Protein AF-A0A9D4EN26-F1 (afdb_monomer_lite)

Sequence (206 aa):
MKKVLDFTGWDVDSQCARECHEVHECFFHTLMEKAEKGSDRINLAKWFRMWDGLIPGCMSMRNFPVWLRLLPKSLFRIIDKKGDEKIDAKELADFYVKFVGIPEGNVTSLVNYAMEQMTDHGKYPLTLDSYNQMFANFLIGRTPYGPGRFIFGCFEHMVQRTEFQLIQGPSDILQDPLSEFKRLQIAQHSPQTPNSLVKVKFFRAA

pLDDT: mean 77.32, std 20.95, range [24.11, 97.31]

InterPro domains:
  IPR002048 EF-hand domain [PS50222] (73-102)
  IPR011992 EF-hand domain pair [SSF47473] (7-139)

Secondary structure (DSSP, 8-state):
-HHHHHHH---TTSHHHHHHHHHHHHHHHHHHHTSPTT-S---HHHHHHHHHHHSTT--SGGGS-HHHHHHHHHHHHHH-SS-SSB--HHHHHHIIIIII---GGGHHHHHHHHHHHHHTTTTS--BHHHHHHHHHHHH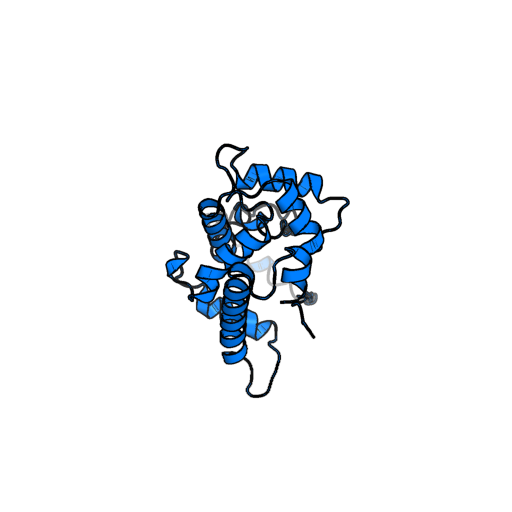H-SSTTSGGGGTTT-------S------PPP--S---TTSGGGTTTS---------PPP--------

Radius of gyration: 22.92 Å; chains: 1; bounding box: 72×50×42 Å

Organism: Dreissena polymorpha (NCBI:txid45954)

Foldseek 3Di:
DVLLCVQLVDDCPDPLNVLLVVLVVVVLVVLCVLPDVPDPDDDPVSVVVVLVVQQPPDPALVSHDPSSVCVLVSLQSSLPSVPPQFHDLVSLLSCQCRPLNDDNVCSNVLSVVLQCQLCVHVVRTRGSVSSRVLCRCLSHNPDLPHSVCPSNRHDPPPPPPPPPPDPDDPPPPDDDVPPPVVPVPPPPDDDDDDDDDDDDDDDDDD

Structure (mmCIF, N/CA/C/O backbone):
data_AF-A0A9D4EN26-F1
#
_entry.id   AF-A0A9D4EN26-F1
#
loop_
_atom_site.group_PDB
_atom_site.id
_atom_site.type_symbol
_atom_site.label_atom_id
_atom_site.label_alt_id
_atom_site.label_comp_id
_atom_site.label_asym_id
_atom_site.label_entity_id
_atom_site.label_seq_id
_atom_site.pdbx_PDB_ins_code
_atom_site.Cartn_x
_atom_site.Cartn_y
_atom_site.Cartn_z
_atom_site.occupancy
_atom_site.B_iso_or_equiv
_atom_site.auth_seq_id
_atom_site.auth_comp_id
_atom_site.auth_asym_id
_atom_site.auth_atom_id
_atom_site.pdbx_PDB_model_num
ATOM 1 N N . MET A 1 1 ? -2.290 -15.363 -5.341 1.00 81.38 1 MET A N 1
ATOM 2 C CA . MET A 1 1 ? -3.655 -14.914 -4.978 1.00 81.38 1 MET A CA 1
ATOM 3 C C . MET A 1 1 ? -4.220 -15.551 -3.713 1.00 81.38 1 MET A C 1
ATOM 5 O O . MET A 1 1 ? -4.776 -14.808 -2.919 1.00 81.38 1 MET A O 1
ATOM 9 N N . LYS A 1 2 ? -4.035 -16.857 -3.460 1.00 84.69 2 LYS A N 1
ATOM 10 C CA . LYS A 1 2 ? -4.596 -17.558 -2.284 1.00 84.69 2 LYS A CA 1
ATOM 11 C C . LYS A 1 2 ? -4.457 -16.809 -0.946 1.00 84.69 2 LYS A C 1
ATOM 13 O O . LYS A 1 2 ? -5.458 -16.521 -0.317 1.00 84.69 2 LYS A O 1
ATOM 18 N N . LYS A 1 3 ? -3.244 -16.372 -0.579 1.00 86.06 3 LYS A N 1
ATOM 19 C CA . LYS A 1 3 ? -3.001 -15.608 0.664 1.00 86.06 3 LYS A CA 1
ATOM 20 C C . LYS A 1 3 ? -3.840 -14.324 0.779 1.00 86.06 3 LYS A C 1
ATOM 22 O O . LYS A 1 3 ? -4.251 -13.972 1.876 1.00 86.06 3 LYS A O 1
ATOM 27 N N . VAL A 1 4 ? -4.051 -13.611 -0.332 1.00 87.25 4 VAL A N 1
ATOM 28 C CA . VAL A 1 4 ? -4.857 -12.379 -0.338 1.00 87.25 4 VAL A CA 1
ATOM 29 C C . VAL A 1 4 ? -6.315 -12.729 -0.076 1.00 87.25 4 VAL A C 1
ATOM 31 O O . VAL A 1 4 ? -6.906 -12.144 0.819 1.00 87.25 4 VAL A O 1
ATOM 34 N N . LEU A 1 5 ? -6.851 -13.724 -0.786 1.00 89.44 5 LEU A N 1
ATOM 35 C CA . LEU A 1 5 ? -8.232 -14.185 -0.620 1.00 89.44 5 LEU A CA 1
ATOM 36 C C . LEU A 1 5 ? -8.486 -14.733 0.790 1.00 89.44 5 LEU A C 1
ATOM 38 O O . LEU A 1 5 ? -9.471 -14.359 1.416 1.00 89.44 5 LEU A O 1
ATOM 42 N N . ASP A 1 6 ? -7.564 -15.539 1.323 1.00 89.88 6 ASP A N 1
ATOM 43 C CA . ASP A 1 6 ? -7.644 -16.079 2.686 1.00 89.88 6 ASP A CA 1
ATOM 44 C C . ASP A 1 6 ? -7.657 -14.953 3.739 1.00 89.88 6 ASP A C 1
ATOM 46 O O . ASP A 1 6 ? -8.332 -15.049 4.763 1.00 89.88 6 ASP A O 1
ATOM 50 N N . PHE A 1 7 ? -6.913 -13.867 3.500 1.00 90.06 7 PHE A N 1
ATOM 51 C CA . PHE A 1 7 ? -6.836 -12.733 4.420 1.00 90.06 7 PHE A CA 1
ATOM 52 C C . PHE A 1 7 ? -8.058 -11.805 4.332 1.00 90.06 7 PHE A C 1
ATOM 54 O O . PHE A 1 7 ? -8.586 -11.374 5.367 1.00 90.06 7 PHE A O 1
ATOM 61 N N . THR A 1 8 ? -8.498 -11.476 3.116 1.00 90.19 8 THR A N 1
ATOM 62 C CA . THR A 1 8 ? -9.594 -10.527 2.884 1.00 90.19 8 THR A CA 1
ATOM 63 C C . THR A 1 8 ? -10.970 -11.175 2.989 1.00 90.19 8 THR A C 1
ATOM 65 O O . THR A 1 8 ? -11.936 -10.483 3.296 1.00 90.19 8 THR A O 1
ATOM 68 N N . GLY A 1 9 ? -11.075 -12.487 2.761 1.00 89.75 9 GLY A N 1
ATOM 69 C CA . GLY A 1 9 ? -12.351 -13.189 2.623 1.00 89.75 9 GLY A CA 1
ATOM 70 C C . GLY A 1 9 ? -13.090 -12.841 1.328 1.00 89.75 9 GLY A C 1
ATOM 71 O O . GLY A 1 9 ? -14.298 -13.044 1.245 1.00 89.75 9 GLY A O 1
ATOM 72 N N . TRP A 1 10 ? -12.397 -12.266 0.340 1.00 91.31 10 TRP A N 1
ATOM 73 C CA . TRP A 1 10 ? -13.009 -11.922 -0.940 1.00 91.31 10 TRP A CA 1
ATOM 74 C C . TRP A 1 10 ? -13.394 -13.169 -1.725 1.00 91.31 10 TRP A C 1
ATOM 76 O O . TRP A 1 10 ? -12.638 -14.139 -1.788 1.00 91.31 10 TRP A O 1
ATOM 86 N N . ASP A 1 11 ? -14.539 -13.085 -2.395 1.00 90.88 11 ASP A N 1
ATOM 87 C CA . ASP A 1 11 ? -14.907 -14.051 -3.418 1.00 90.88 11 ASP A CA 1
ATOM 88 C C . ASP A 1 11 ? -13.953 -13.947 -4.620 1.00 90.88 11 ASP A C 1
ATOM 90 O O . ASP A 1 11 ? -13.510 -12.848 -4.981 1.00 90.88 11 ASP A O 1
ATOM 94 N N . VAL A 1 12 ? -13.627 -15.088 -5.231 1.00 89.69 12 VAL A N 1
ATOM 95 C CA . VAL A 1 12 ? -12.669 -15.180 -6.346 1.00 89.69 12 VAL A CA 1
ATOM 96 C C . VAL A 1 12 ? -13.133 -14.353 -7.547 1.00 89.69 12 VAL A C 1
ATOM 98 O O . VAL A 1 12 ? -12.305 -13.724 -8.208 1.00 89.69 12 VAL A O 1
ATOM 101 N N . ASP A 1 13 ? -14.444 -14.287 -7.779 1.00 90.69 13 ASP A N 1
ATOM 102 C CA . ASP A 1 13 ? -15.046 -13.578 -8.907 1.00 90.69 13 ASP A CA 1
ATOM 103 C C . ASP A 1 13 ? -15.384 -12.116 -8.573 1.00 90.69 13 ASP A C 1
ATOM 105 O O . ASP A 1 13 ? -15.777 -11.327 -9.447 1.00 90.69 13 ASP A O 1
ATOM 109 N N . SER A 1 14 ? -15.179 -11.704 -7.315 1.00 91.94 14 SER A N 1
ATOM 110 C CA . SER A 1 14 ? -15.392 -10.322 -6.895 1.00 91.94 14 SER A CA 1
ATOM 111 C C . SER A 1 14 ? -14.535 -9.348 -7.708 1.00 91.94 14 SER A C 1
ATOM 113 O O . SER A 1 14 ? -13.403 -9.630 -8.112 1.00 91.94 14 SER A O 1
ATOM 115 N N . GLN A 1 15 ? -15.066 -8.146 -7.936 1.00 89.94 15 GLN A N 1
ATOM 116 C CA . GLN A 1 15 ? -14.338 -7.100 -8.657 1.00 89.94 15 GLN A CA 1
ATOM 117 C C . GLN A 1 15 ? -13.004 -6.758 -7.973 1.00 89.94 15 GLN A C 1
ATOM 119 O O . GLN A 1 15 ? -11.991 -6.598 -8.649 1.00 89.94 15 GLN A O 1
ATOM 124 N N . CYS A 1 16 ? -12.975 -6.711 -6.638 1.00 87.94 16 CYS A N 1
ATOM 125 C CA . CYS A 1 16 ? -11.754 -6.451 -5.876 1.00 87.94 16 CYS A CA 1
ATOM 126 C C . CYS A 1 16 ? -10.692 -7.541 -6.078 1.00 87.94 16 CYS A C 1
ATOM 128 O O . CYS A 1 16 ? -9.520 -7.211 -6.265 1.00 87.94 16 CYS A O 1
ATOM 130 N N . ALA A 1 17 ? -11.087 -8.819 -6.084 1.00 91.00 17 ALA A N 1
ATOM 131 C CA . ALA A 1 17 ? -10.170 -9.928 -6.333 1.00 91.00 17 ALA A CA 1
ATOM 132 C C . ALA A 1 17 ? -9.608 -9.903 -7.760 1.00 91.00 17 ALA A C 1
ATOM 134 O O . ALA A 1 17 ? -8.398 -10.064 -7.928 1.00 91.00 17 ALA A O 1
ATOM 135 N N . ARG A 1 18 ? -10.454 -9.634 -8.764 1.00 91.69 18 ARG A N 1
ATOM 136 C CA . ARG A 1 18 ? -10.039 -9.536 -10.173 1.00 91.69 18 ARG A CA 1
ATOM 137 C C . ARG A 1 18 ? -9.092 -8.367 -10.423 1.00 91.69 18 ARG A C 1
ATOM 139 O O . ARG A 1 18 ? -8.000 -8.587 -10.933 1.00 91.69 18 ARG A O 1
ATOM 146 N N . GLU A 1 19 ? -9.443 -7.161 -9.973 1.00 90.69 19 GLU A N 1
ATOM 147 C CA . GLU A 1 19 ? -8.565 -5.986 -10.103 1.00 90.69 19 GLU A CA 1
ATOM 148 C C . GLU A 1 19 ? -7.216 -6.221 -9.402 1.00 90.69 19 GLU A C 1
ATOM 150 O O . GLU A 1 19 ? -6.158 -5.912 -9.946 1.00 90.69 19 GLU A O 1
ATOM 155 N N . CYS A 1 20 ? -7.234 -6.817 -8.205 1.00 91.62 20 CYS A N 1
ATOM 156 C CA . CYS A 1 20 ? -6.012 -7.164 -7.485 1.00 91.62 20 CYS A CA 1
ATOM 157 C C . CYS A 1 20 ? -5.169 -8.184 -8.264 1.00 91.62 20 CYS A C 1
ATOM 159 O O . CYS A 1 20 ? -3.952 -8.021 -8.367 1.00 91.62 20 CYS A O 1
ATOM 161 N N . HIS A 1 21 ? -5.799 -9.213 -8.836 1.00 91.62 21 HIS A N 1
ATOM 162 C CA . HIS A 1 21 ? -5.118 -10.214 -9.648 1.00 91.62 21 HIS A CA 1
ATOM 163 C C . HIS A 1 21 ? -4.472 -9.592 -10.887 1.00 91.62 21 HIS A C 1
ATOM 165 O O . HIS A 1 21 ? -3.284 -9.804 -11.100 1.00 91.62 21 HIS A O 1
ATOM 171 N N . GLU A 1 22 ? -5.195 -8.760 -11.636 1.00 91.50 22 GLU A N 1
ATOM 172 C CA . GLU A 1 22 ? -4.682 -8.078 -12.830 1.00 91.50 22 GLU A CA 1
ATOM 173 C C . GLU A 1 22 ? -3.469 -7.192 -12.519 1.00 91.50 22 GLU A C 1
ATOM 175 O O . GLU A 1 22 ? -2.480 -7.201 -13.257 1.00 91.50 22 GLU A O 1
ATOM 180 N N . VAL A 1 23 ? -3.499 -6.462 -11.397 1.00 91.75 23 VAL A N 1
ATOM 181 C CA . VAL A 1 23 ? -2.360 -5.644 -10.949 1.00 91.75 23 VAL A CA 1
ATOM 182 C C . VAL A 1 23 ? -1.150 -6.520 -10.625 1.00 91.75 23 VAL A C 1
ATOM 184 O O . VAL A 1 23 ? -0.030 -6.184 -11.021 1.00 91.75 23 VAL A O 1
ATOM 187 N N . HIS A 1 24 ? -1.359 -7.648 -9.940 1.00 88.69 24 HIS A N 1
ATOM 188 C CA . HIS A 1 24 ? -0.284 -8.591 -9.633 1.00 88.69 24 HIS A CA 1
ATOM 189 C C . HIS A 1 24 ? 0.270 -9.257 -10.898 1.00 88.69 24 HIS A C 1
ATOM 191 O O . HIS A 1 24 ? 1.487 -9.328 -11.037 1.00 88.69 24 HIS A O 1
ATOM 197 N N . GLU A 1 25 ? -0.576 -9.681 -11.837 1.00 89.88 25 GLU A N 1
ATOM 198 C CA . GLU A 1 25 ? -0.148 -10.253 -13.120 1.00 89.88 25 GLU A CA 1
ATOM 199 C C . GLU A 1 25 ? 0.670 -9.244 -13.931 1.00 89.88 25 GLU A C 1
ATOM 201 O O . GLU A 1 25 ? 1.762 -9.568 -14.387 1.00 89.88 25 GLU A O 1
ATOM 206 N N . CYS A 1 26 ? 0.229 -7.984 -14.029 1.00 88.56 26 CYS A N 1
ATOM 207 C CA . CYS A 1 26 ? 1.000 -6.929 -14.696 1.00 88.56 26 CYS A CA 1
ATOM 208 C C . CYS A 1 26 ? 2.377 -6.713 -14.050 1.00 88.56 26 CYS A C 1
ATOM 210 O O . CYS A 1 26 ? 3.380 -6.527 -14.750 1.00 88.56 26 CYS A O 1
ATOM 212 N N . PHE A 1 27 ? 2.435 -6.733 -12.714 1.00 87.88 27 PHE A N 1
ATOM 213 C CA . PHE A 1 27 ? 3.692 -6.662 -11.975 1.00 87.88 27 PHE A CA 1
ATOM 214 C C . PHE A 1 27 ? 4.595 -7.855 -12.301 1.00 87.88 27 PHE A C 1
ATOM 216 O O . PHE A 1 27 ? 5.751 -7.653 -12.671 1.00 87.88 27 PHE A O 1
ATOM 223 N N . PHE A 1 28 ? 4.071 -9.082 -12.219 1.00 85.75 28 PHE A N 1
ATOM 224 C CA . PHE A 1 28 ? 4.828 -10.293 -12.520 1.00 85.75 28 PHE A CA 1
ATOM 225 C C . PHE A 1 28 ? 5.288 -10.330 -13.973 1.00 85.75 28 PHE A C 1
ATOM 227 O O . PHE A 1 28 ? 6.447 -10.634 -14.214 1.00 85.75 28 PHE A O 1
ATOM 234 N N . HIS A 1 29 ? 4.456 -9.945 -14.934 1.00 86.50 29 HIS A N 1
ATOM 235 C CA . HIS A 1 29 ? 4.846 -9.844 -16.339 1.00 86.50 29 HIS A CA 1
ATOM 236 C C . HIS A 1 29 ? 6.010 -8.866 -16.532 1.00 86.50 29 HIS A C 1
ATOM 238 O O . HIS A 1 29 ? 7.016 -9.228 -17.137 1.00 86.50 29 HIS A O 1
ATOM 244 N N . THR A 1 30 ? 5.917 -7.661 -15.956 1.00 84.62 30 THR A N 1
ATOM 245 C CA . THR A 1 30 ? 6.993 -6.654 -16.024 1.00 84.62 30 THR A CA 1
ATOM 246 C C . THR A 1 30 ? 8.279 -7.169 -15.381 1.00 84.62 30 THR A C 1
ATOM 248 O O . THR A 1 30 ? 9.380 -6.959 -15.889 1.00 84.62 30 THR A O 1
ATOM 251 N N . LEU A 1 31 ? 8.140 -7.850 -14.243 1.00 82.50 31 LEU A N 1
ATOM 252 C CA . LEU A 1 31 ? 9.249 -8.447 -13.525 1.00 82.50 31 LEU A CA 1
ATOM 253 C C . LEU A 1 31 ? 9.906 -9.520 -14.407 1.00 82.50 31 LEU A C 1
ATOM 255 O O . LEU A 1 31 ? 11.093 -9.425 -14.706 1.00 82.50 31 LEU A O 1
ATOM 259 N N . MET A 1 32 ? 9.130 -10.484 -14.903 1.00 84.12 32 MET A N 1
ATOM 260 C CA . MET A 1 32 ? 9.600 -11.617 -15.704 1.00 84.12 32 MET A CA 1
ATOM 261 C C . MET A 1 32 ? 10.158 -11.217 -17.072 1.00 84.12 32 MET A C 1
ATOM 263 O O . MET A 1 32 ? 11.074 -11.874 -17.557 1.00 84.12 32 MET A O 1
ATOM 267 N N . GLU A 1 33 ? 9.714 -10.107 -17.663 1.00 83.44 33 GLU A N 1
ATOM 268 C CA . GLU A 1 33 ? 10.351 -9.525 -18.853 1.00 83.44 33 GLU A CA 1
ATOM 269 C C . GLU A 1 33 ? 11.823 -9.153 -18.589 1.00 83.44 33 GLU A C 1
ATOM 271 O O . GLU A 1 33 ? 12.677 -9.252 -19.471 1.00 83.44 33 GLU A O 1
ATOM 276 N N . LYS A 1 34 ? 12.152 -8.770 -17.348 1.00 75.56 34 LYS A N 1
ATOM 277 C CA . LYS A 1 34 ? 13.526 -8.502 -16.897 1.00 75.56 34 LYS A CA 1
ATOM 278 C C . LYS A 1 34 ? 14.260 -9.765 -16.421 1.00 75.56 34 LYS A C 1
ATOM 280 O O . LYS A 1 34 ? 15.447 -9.688 -16.079 1.00 75.56 34 LYS A O 1
ATOM 285 N N . ALA A 1 35 ? 13.593 -10.921 -16.372 1.00 76.81 35 ALA A N 1
ATOM 286 C CA . ALA A 1 35 ? 14.218 -12.196 -16.036 1.00 76.81 35 ALA A CA 1
ATOM 287 C C . ALA A 1 35 ? 15.043 -12.750 -17.213 1.00 76.81 35 ALA A C 1
ATOM 289 O O . ALA A 1 35 ? 14.969 -12.289 -18.348 1.00 76.81 35 ALA A O 1
ATOM 290 N N . GLU A 1 36 ? 15.891 -13.743 -16.936 1.00 71.38 36 GLU A N 1
ATOM 291 C CA . GLU A 1 36 ? 16.553 -14.496 -18.013 1.00 71.38 36 GLU A CA 1
ATOM 292 C C . GLU A 1 36 ? 15.527 -15.348 -18.767 1.00 71.38 36 GLU A C 1
ATOM 294 O O . GLU A 1 36 ? 14.627 -15.919 -18.149 1.00 71.38 36 GLU A O 1
ATOM 299 N N . LYS A 1 37 ? 15.683 -15.475 -20.092 1.00 70.69 37 LYS A N 1
ATOM 300 C CA . LYS A 1 37 ? 14.827 -16.346 -20.908 1.00 70.69 37 LYS A CA 1
ATOM 301 C C . LYS A 1 37 ? 14.853 -17.773 -20.349 1.00 70.69 37 LYS A C 1
ATOM 303 O O . LYS A 1 37 ? 15.915 -18.381 -20.272 1.00 70.69 37 LYS A O 1
ATOM 308 N N . GLY A 1 38 ? 13.682 -18.290 -19.980 1.00 68.12 38 GLY A N 1
ATOM 309 C CA . GLY A 1 38 ? 13.518 -19.638 -19.424 1.00 68.12 38 GLY A CA 1
ATOM 310 C C . GLY A 1 38 ? 13.695 -19.749 -17.905 1.00 68.12 38 GLY A C 1
ATOM 311 O O . GLY A 1 38 ? 13.538 -20.841 -17.370 1.00 68.12 38 GLY A O 1
ATOM 312 N N . SER A 1 39 ? 13.984 -18.650 -17.200 1.00 75.31 39 SER A N 1
ATOM 313 C CA . SER A 1 39 ? 13.985 -18.615 -15.734 1.00 75.31 39 SER A CA 1
ATOM 314 C C . SER A 1 39 ? 12.613 -18.194 -15.212 1.00 75.31 39 SER A C 1
ATOM 316 O O . SER A 1 39 ? 12.091 -17.170 -15.641 1.00 75.31 39 SER A O 1
ATOM 318 N N . ASP A 1 40 ? 12.075 -18.930 -14.236 1.00 77.81 40 ASP A N 1
ATOM 319 C CA . ASP A 1 40 ? 10.879 -18.579 -13.450 1.00 77.81 40 ASP A CA 1
ATOM 320 C C . ASP A 1 40 ? 11.205 -17.649 -12.260 1.00 77.81 40 ASP A C 1
ATOM 322 O O . ASP A 1 40 ? 10.361 -17.387 -11.402 1.00 77.81 40 ASP A O 1
ATOM 326 N N . ARG A 1 41 ? 12.459 -17.186 -12.158 1.00 80.12 41 ARG A N 1
ATOM 327 C CA . ARG A 1 41 ? 12.990 -16.481 -10.984 1.00 80.12 41 ARG A CA 1
ATOM 328 C C . ARG A 1 41 ? 13.825 -15.268 -11.341 1.00 80.12 41 ARG A C 1
ATOM 330 O O . ARG A 1 41 ? 14.550 -15.237 -12.341 1.00 80.12 41 ARG A O 1
ATOM 337 N N . ILE A 1 42 ? 13.806 -14.312 -10.416 1.00 82.69 42 ILE A N 1
ATOM 338 C CA . ILE A 1 42 ? 14.639 -13.115 -10.434 1.00 82.69 42 ILE A CA 1
ATOM 339 C C . ILE A 1 42 ? 15.497 -13.076 -9.182 1.00 82.69 42 ILE A C 1
ATOM 341 O O . ILE A 1 42 ? 15.025 -13.302 -8.070 1.00 82.69 42 ILE A O 1
ATOM 345 N N . ASN A 1 43 ? 16.785 -12.813 -9.381 1.00 85.62 43 ASN A N 1
ATOM 346 C CA . ASN A 1 43 ? 17.723 -12.620 -8.288 1.00 85.62 43 ASN A CA 1
ATOM 347 C C . ASN A 1 43 ? 17.689 -11.168 -7.787 1.00 85.62 43 ASN A C 1
ATOM 349 O O . ASN A 1 43 ? 17.226 -10.251 -8.469 1.00 85.62 43 ASN A O 1
ATOM 353 N N . LEU A 1 44 ? 18.224 -10.954 -6.588 1.00 86.50 44 LEU A N 1
ATOM 354 C CA . LEU A 1 44 ? 18.199 -9.648 -5.934 1.00 86.50 44 LEU A CA 1
ATOM 355 C C . LEU A 1 44 ? 18.913 -8.552 -6.751 1.00 86.50 44 LEU A C 1
ATOM 357 O O . LEU A 1 44 ? 18.457 -7.415 -6.785 1.00 86.50 44 LEU A O 1
ATOM 361 N N . ALA A 1 45 ? 19.991 -8.891 -7.462 1.00 86.94 45 ALA A N 1
ATOM 362 C CA . ALA A 1 45 ? 20.718 -7.931 -8.293 1.00 86.94 45 ALA A CA 1
ATOM 363 C C . ALA A 1 45 ? 19.856 -7.392 -9.448 1.00 86.94 45 ALA A C 1
ATOM 365 O O . ALA A 1 45 ? 19.860 -6.194 -9.721 1.00 86.94 45 ALA A O 1
ATOM 366 N N . LYS A 1 46 ? 19.084 -8.257 -10.113 1.00 85.12 46 LYS A N 1
ATOM 367 C CA . LYS A 1 46 ? 18.146 -7.856 -11.171 1.00 85.12 46 LYS A CA 1
ATOM 368 C C . LYS A 1 46 ? 16.978 -7.044 -10.628 1.00 85.12 46 LYS A C 1
ATOM 370 O O . LYS A 1 46 ? 16.588 -6.066 -11.258 1.00 85.12 46 LYS A O 1
ATOM 375 N N . TRP A 1 47 ? 16.466 -7.416 -9.456 1.00 86.56 47 TRP A N 1
ATOM 376 C CA . TRP A 1 47 ? 15.470 -6.618 -8.745 1.00 86.56 47 TRP A CA 1
ATOM 377 C C . TRP A 1 47 ? 15.981 -5.195 -8.501 1.00 86.56 47 TRP A C 1
ATOM 379 O O . TRP A 1 47 ? 15.319 -4.238 -8.890 1.00 86.56 47 TRP A O 1
ATOM 389 N N . PHE A 1 48 ? 17.192 -5.041 -7.956 1.00 87.56 48 PHE A N 1
ATOM 390 C CA . PHE A 1 48 ? 17.783 -3.718 -7.754 1.00 87.56 48 PHE A CA 1
ATOM 391 C C . PHE A 1 48 ? 17.994 -2.957 -9.062 1.00 87.56 48 PHE A C 1
ATOM 393 O O . PHE A 1 48 ? 17.627 -1.793 -9.124 1.00 87.56 48 PHE A O 1
ATOM 400 N N . ARG A 1 49 ? 18.486 -3.604 -10.127 1.00 87.12 49 ARG A N 1
ATOM 401 C CA . ARG A 1 49 ? 18.625 -2.959 -11.448 1.00 87.12 49 ARG A CA 1
ATOM 402 C C . ARG A 1 49 ? 17.294 -2.466 -12.018 1.00 87.12 49 ARG A C 1
ATOM 404 O O . ARG A 1 49 ? 17.261 -1.437 -12.681 1.00 87.12 49 ARG A O 1
ATOM 411 N N . MET A 1 50 ? 16.201 -3.193 -11.785 1.00 86.88 50 MET A N 1
ATOM 412 C CA . MET A 1 50 ? 14.870 -2.749 -12.197 1.00 86.88 50 MET A CA 1
ATOM 413 C C . MET A 1 50 ? 14.485 -1.451 -11.478 1.00 86.88 50 MET A C 1
ATOM 415 O O . MET A 1 50 ? 14.058 -0.501 -12.129 1.00 86.88 50 MET A O 1
ATOM 419 N N . TRP A 1 51 ? 14.671 -1.390 -10.157 1.00 87.44 51 TRP A N 1
ATOM 420 C CA . TRP A 1 51 ? 14.387 -0.183 -9.374 1.00 87.44 51 TRP A CA 1
ATOM 421 C C . TRP A 1 51 ? 15.333 0.975 -9.693 1.00 87.44 51 TRP A C 1
ATOM 423 O O . TRP A 1 51 ? 14.877 2.111 -9.775 1.00 87.44 51 TRP A O 1
ATOM 433 N N . ASP A 1 52 ? 16.604 0.690 -9.963 1.00 86.81 52 ASP A N 1
ATOM 434 C CA . ASP A 1 52 ? 17.600 1.673 -10.402 1.00 86.81 52 ASP A CA 1
ATOM 435 C C . ASP A 1 52 ? 17.224 2.319 -11.744 1.00 86.81 52 ASP A C 1
ATOM 437 O O . ASP A 1 52 ? 17.503 3.484 -11.972 1.00 86.81 52 ASP A O 1
ATOM 441 N N . GLY A 1 53 ? 16.508 1.607 -12.619 1.00 84.50 53 GLY A N 1
ATOM 442 C CA . GLY A 1 53 ? 15.944 2.197 -13.837 1.00 84.50 53 GLY A CA 1
ATOM 443 C C . GLY A 1 53 ? 14.621 2.946 -13.632 1.00 84.50 53 GLY A C 1
ATOM 444 O O . GLY A 1 53 ? 14.267 3.786 -14.454 1.00 84.50 53 GLY A O 1
ATOM 445 N N . LEU A 1 54 ? 13.867 2.630 -12.572 1.00 85.19 54 LEU A N 1
ATOM 446 C CA . LEU A 1 54 ? 12.520 3.166 -12.335 1.00 85.19 54 LEU A CA 1
ATOM 447 C C . LEU A 1 54 ? 12.504 4.405 -11.440 1.00 85.19 54 LEU A C 1
ATOM 449 O O . LEU A 1 54 ? 11.642 5.257 -11.610 1.00 85.19 54 LEU A O 1
ATOM 453 N N . ILE A 1 55 ? 13.392 4.489 -10.453 1.00 84.94 55 ILE A N 1
ATOM 454 C CA . ILE A 1 55 ? 13.372 5.543 -9.430 1.00 84.94 55 ILE A CA 1
ATOM 455 C C . ILE A 1 55 ? 13.982 6.869 -9.924 1.00 84.94 55 ILE A C 1
ATOM 457 O O . ILE A 1 55 ? 13.405 7.920 -9.621 1.00 84.94 55 ILE A O 1
ATOM 461 N N . PRO A 1 56 ? 15.110 6.895 -10.666 1.00 84.31 56 PRO A N 1
ATOM 462 C CA . PRO A 1 56 ? 15.730 8.154 -11.071 1.00 84.31 56 PRO A CA 1
ATOM 463 C C . PRO A 1 56 ? 14.793 9.032 -11.905 1.00 84.31 56 PRO A C 1
ATOM 465 O O . PRO A 1 56 ? 14.176 8.584 -12.865 1.00 84.31 56 PRO A O 1
ATOM 468 N N . GLY A 1 57 ? 14.686 10.309 -11.532 1.00 78.25 57 GLY A N 1
ATOM 469 C CA . GLY A 1 57 ? 13.829 11.281 -12.220 1.00 78.25 57 GLY A CA 1
ATOM 470 C C . GLY A 1 57 ? 12.333 11.176 -11.896 1.00 78.25 57 GLY A C 1
ATOM 471 O O . GLY A 1 57 ? 11.568 12.049 -12.311 1.00 78.25 57 GLY A O 1
ATOM 472 N N . CYS A 1 58 ? 11.896 10.178 -11.119 1.00 84.69 58 CYS A N 1
ATOM 473 C CA . CYS A 1 58 ? 10.519 10.111 -10.639 1.00 84.69 58 CYS A CA 1
ATOM 474 C C . CYS A 1 58 ? 10.285 11.136 -9.526 1.00 84.69 58 CYS A C 1
ATOM 476 O O . CYS A 1 58 ? 10.828 11.030 -8.428 1.00 84.69 58 CYS A O 1
ATOM 478 N N . MET A 1 59 ? 9.433 12.121 -9.810 1.00 82.12 59 MET A N 1
ATOM 479 C CA . MET A 1 59 ? 9.051 13.171 -8.856 1.00 82.12 59 MET A CA 1
ATOM 480 C C . MET A 1 59 ? 7.654 12.941 -8.270 1.00 82.12 59 MET A C 1
ATOM 482 O O . MET A 1 59 ? 7.267 13.595 -7.307 1.00 82.12 59 MET A O 1
ATOM 486 N N . SER A 1 60 ? 6.874 12.031 -8.860 1.00 86.06 60 SER A N 1
ATOM 487 C CA . SER A 1 60 ? 5.508 11.735 -8.438 1.00 86.06 60 SER A CA 1
ATOM 488 C C . SER A 1 60 ? 5.096 10.314 -8.816 1.00 86.06 60 SER A C 1
ATOM 490 O O . SER A 1 60 ? 5.664 9.710 -9.727 1.00 86.06 60 SER A O 1
ATOM 492 N N . MET A 1 61 ? 4.012 9.824 -8.205 1.00 87.88 61 MET A N 1
ATOM 493 C CA . MET A 1 61 ? 3.416 8.535 -8.575 1.00 87.88 61 MET A CA 1
ATOM 494 C C . MET A 1 61 ? 3.056 8.437 -10.063 1.00 87.88 61 MET A C 1
ATOM 496 O O . MET A 1 61 ? 3.059 7.348 -10.623 1.00 87.88 61 MET A O 1
ATOM 500 N N . ARG A 1 62 ? 2.783 9.564 -10.737 1.00 87.25 62 ARG A N 1
ATOM 501 C CA . ARG A 1 62 ? 2.391 9.595 -12.158 1.00 87.25 62 ARG A CA 1
ATOM 502 C C . ARG A 1 62 ? 3.510 9.141 -13.094 1.00 87.25 62 ARG A C 1
ATOM 504 O O . ARG A 1 62 ? 3.215 8.729 -14.209 1.00 87.25 62 ARG A O 1
ATOM 511 N N . ASN A 1 63 ? 4.762 9.215 -12.643 1.00 87.56 63 ASN A N 1
ATOM 512 C CA . ASN A 1 63 ? 5.930 8.811 -13.419 1.00 87.56 63 ASN A CA 1
ATOM 513 C C . ASN A 1 63 ? 6.128 7.286 -13.444 1.00 87.56 63 ASN A C 1
ATOM 515 O O . ASN A 1 63 ? 6.882 6.788 -14.274 1.00 87.56 63 ASN A O 1
ATOM 519 N N . PHE A 1 64 ? 5.440 6.541 -12.572 1.00 90.00 64 PHE A N 1
ATOM 520 C CA . PHE A 1 64 ? 5.598 5.095 -12.477 1.00 90.00 64 PHE A CA 1
ATOM 521 C C . PHE A 1 64 ? 4.717 4.306 -13.466 1.00 90.00 64 PHE A C 1
ATOM 523 O O . PHE A 1 64 ? 3.648 4.777 -13.889 1.00 90.00 64 PHE A O 1
ATOM 530 N N . PRO A 1 65 ? 5.122 3.060 -13.794 1.00 89.81 65 PRO A N 1
ATOM 531 C CA . PRO A 1 65 ? 4.303 2.120 -14.553 1.00 89.81 65 PRO A CA 1
ATOM 532 C C . PRO A 1 65 ? 2.893 1.962 -13.975 1.00 89.81 65 PRO A C 1
ATOM 534 O O . PRO A 1 65 ? 2.679 2.093 -12.770 1.00 89.81 65 PRO A O 1
ATOM 537 N N . VAL A 1 66 ? 1.926 1.637 -14.838 1.00 89.56 66 VAL A N 1
ATOM 538 C CA . VAL A 1 66 ? 0.500 1.517 -14.471 1.00 89.56 66 VAL A CA 1
ATOM 539 C C . VAL A 1 66 ? 0.297 0.597 -13.264 1.00 89.56 66 VAL A C 1
ATOM 541 O O . VAL A 1 66 ? -0.384 0.987 -12.321 1.00 89.56 66 VAL A O 1
ATOM 544 N N . TRP A 1 67 ? 0.928 -0.581 -13.252 1.00 90.12 67 TRP A N 1
ATOM 545 C CA . TRP A 1 67 ? 0.789 -1.539 -12.150 1.00 90.12 67 TRP A CA 1
ATOM 546 C C . TRP A 1 67 ? 1.217 -0.935 -10.806 1.00 90.12 67 TRP A C 1
ATOM 548 O O . TRP A 1 67 ? 0.527 -1.110 -9.807 1.00 90.12 67 TRP A O 1
ATOM 558 N N . LEU A 1 68 ? 2.296 -0.146 -10.783 1.00 90.81 68 LEU A N 1
ATOM 559 C CA . LEU A 1 68 ? 2.813 0.474 -9.563 1.00 90.81 68 LEU A CA 1
ATOM 560 C C . LEU A 1 68 ? 1.953 1.663 -9.117 1.00 90.81 68 LEU A C 1
ATOM 562 O O . LEU A 1 68 ? 1.891 1.967 -7.930 1.00 90.81 68 LEU A O 1
ATOM 566 N N . ARG A 1 69 ? 1.228 2.297 -10.046 1.00 92.12 69 ARG A N 1
ATOM 567 C CA . ARG A 1 69 ? 0.204 3.307 -9.733 1.00 92.12 69 ARG A CA 1
ATOM 568 C C . ARG A 1 69 ? -1.078 2.704 -9.161 1.00 92.12 69 ARG A C 1
ATOM 570 O O . ARG A 1 69 ? -1.770 3.376 -8.405 1.00 92.12 69 ARG A O 1
ATOM 577 N N . LEU A 1 70 ? -1.399 1.460 -9.514 1.00 92.38 70 LEU A N 1
ATOM 578 C CA . LEU A 1 70 ? -2.594 0.747 -9.045 1.00 92.38 70 LEU A CA 1
ATOM 579 C C . LEU A 1 70 ? -2.344 -0.097 -7.787 1.00 92.38 70 LEU A C 1
ATOM 581 O O . LEU A 1 70 ? -3.282 -0.426 -7.057 1.00 92.38 70 LEU A O 1
ATOM 585 N N . LEU A 1 71 ? -1.084 -0.425 -7.508 1.00 92.88 71 LEU A N 1
ATOM 586 C CA . LEU A 1 71 ? -0.692 -1.212 -6.345 1.00 92.88 71 LEU A CA 1
ATOM 587 C C . LEU A 1 71 ? -1.129 -0.601 -4.998 1.00 92.88 71 LEU A C 1
ATOM 589 O O . LEU A 1 71 ? -1.688 -1.349 -4.197 1.00 92.88 71 LEU A O 1
ATOM 593 N N . PRO A 1 72 ? -0.985 0.716 -4.733 1.00 94.06 72 PRO A N 1
ATOM 594 C CA . PRO A 1 72 ? -1.417 1.295 -3.462 1.00 94.06 72 PRO A CA 1
ATOM 595 C C . PRO A 1 72 ? -2.923 1.144 -3.247 1.00 94.06 72 PRO A C 1
ATOM 597 O O . PRO A 1 72 ? -3.352 0.824 -2.148 1.00 94.06 72 PRO A O 1
ATOM 600 N N . LYS A 1 73 ? -3.727 1.302 -4.308 1.00 94.56 73 LYS A N 1
ATOM 601 C CA . LYS A 1 73 ? -5.180 1.093 -4.260 1.00 94.56 73 LYS A CA 1
ATOM 602 C C . LYS A 1 73 ? -5.528 -0.357 -3.924 1.00 94.56 73 LYS A C 1
ATOM 604 O O . LYS A 1 73 ? -6.447 -0.605 -3.149 1.00 94.56 73 LYS A O 1
ATOM 609 N N . SER A 1 74 ? -4.790 -1.307 -4.495 1.00 93.75 74 SER A N 1
ATOM 610 C CA . SER A 1 74 ? -4.982 -2.733 -4.215 1.00 93.75 74 SER A CA 1
ATOM 611 C C . SER A 1 74 ? -4.637 -3.058 -2.761 1.00 93.75 74 SER A C 1
ATOM 613 O O . SER A 1 74 ? -5.426 -3.703 -2.081 1.00 93.75 74 SER A O 1
ATOM 615 N N . LEU A 1 75 ? -3.502 -2.558 -2.263 1.00 94.50 75 LEU A N 1
ATOM 616 C CA . LEU A 1 75 ? -3.086 -2.730 -0.868 1.00 94.50 75 LEU A CA 1
ATOM 617 C C . LEU A 1 75 ? -4.052 -2.062 0.108 1.00 94.50 75 LEU A C 1
ATOM 619 O O . LEU A 1 75 ? -4.440 -2.688 1.086 1.00 94.50 75 LEU A O 1
ATOM 623 N N . PHE A 1 76 ? -4.492 -0.838 -0.186 1.00 96.25 76 PHE A N 1
ATOM 624 C CA . PHE A 1 76 ? -5.467 -0.123 0.630 1.00 96.25 76 PHE A CA 1
ATOM 625 C C . PHE A 1 76 ? -6.733 -0.956 0.831 1.00 96.25 76 PHE A C 1
ATOM 627 O O . PHE A 1 76 ? -7.132 -1.187 1.962 1.00 96.25 76 PHE A O 1
ATOM 634 N N . ARG A 1 77 ? -7.304 -1.494 -0.253 1.00 94.75 77 ARG A N 1
ATOM 635 C CA . ARG A 1 77 ? -8.494 -2.357 -0.186 1.00 94.75 77 ARG A CA 1
ATOM 636 C C . ARG A 1 77 ? -8.250 -3.672 0.549 1.00 94.75 77 ARG A C 1
ATOM 638 O O . ARG A 1 77 ? -9.172 -4.212 1.139 1.00 94.75 77 ARG A O 1
ATOM 645 N N . ILE A 1 78 ? -7.037 -4.219 0.474 1.00 94.31 78 ILE A N 1
ATOM 646 C CA . ILE A 1 78 ? -6.681 -5.413 1.249 1.00 94.31 78 ILE A CA 1
ATOM 647 C C . ILE A 1 78 ? -6.729 -5.094 2.750 1.00 94.31 78 ILE A C 1
ATOM 649 O O . ILE A 1 78 ? -7.180 -5.936 3.520 1.00 94.31 78 ILE A O 1
ATOM 653 N N . ILE A 1 79 ? -6.270 -3.905 3.154 1.00 95.75 79 ILE A N 1
ATOM 654 C CA . ILE A 1 79 ? -6.222 -3.472 4.557 1.00 95.75 79 ILE A CA 1
ATOM 655 C C . ILE A 1 79 ? -7.611 -3.047 5.062 1.00 95.75 79 ILE A C 1
ATOM 657 O O . ILE A 1 79 ? -8.007 -3.497 6.132 1.00 95.75 79 ILE A O 1
ATOM 661 N N . ASP A 1 80 ? -8.338 -2.225 4.299 1.00 95.88 80 ASP A N 1
ATOM 662 C CA . ASP A 1 80 ? -9.705 -1.757 4.588 1.00 95.88 80 ASP A CA 1
ATOM 663 C C . ASP A 1 80 ? -10.708 -2.906 4.401 1.00 95.88 80 ASP A C 1
ATOM 665 O O . ASP A 1 80 ? -11.340 -3.082 3.355 1.00 95.88 80 ASP A O 1
ATOM 669 N N . LYS A 1 81 ? -10.806 -3.752 5.428 1.00 91.25 81 LYS A N 1
ATOM 670 C CA . LYS A 1 81 ? -11.679 -4.928 5.436 1.00 91.25 81 LYS A CA 1
ATOM 671 C C . LYS A 1 81 ? -13.134 -4.546 5.657 1.00 91.25 81 LYS A C 1
ATOM 673 O O . LYS A 1 81 ? -14.019 -5.308 5.266 1.00 91.25 81 LYS A O 1
ATOM 678 N N . LYS A 1 82 ? -13.385 -3.419 6.320 1.00 91.94 82 LYS A N 1
ATOM 679 C CA . LYS A 1 82 ? -14.732 -2.890 6.544 1.00 91.94 82 LYS A CA 1
ATOM 680 C C . LYS A 1 82 ? -15.328 -2.281 5.279 1.00 91.94 82 LYS A C 1
ATOM 682 O O . LYS A 1 82 ? -16.547 -2.320 5.128 1.00 91.94 82 LYS A O 1
ATOM 687 N N . GLY A 1 83 ? -14.491 -1.767 4.382 1.00 91.31 83 GLY A N 1
ATOM 688 C CA . GLY A 1 83 ? -14.914 -1.066 3.177 1.00 91.31 83 GLY A CA 1
ATOM 689 C C . GLY A 1 83 ? -15.511 0.308 3.480 1.00 91.31 83 GLY A C 1
ATOM 690 O O . GLY A 1 83 ? -16.416 0.735 2.765 1.00 91.31 83 GLY A O 1
ATOM 691 N N . ASP A 1 84 ? -15.059 0.971 4.550 1.00 94.56 84 ASP A N 1
ATOM 692 C CA . ASP A 1 84 ? -15.523 2.314 4.940 1.00 94.56 84 ASP A CA 1
ATOM 693 C C . ASP A 1 84 ? -14.625 3.444 4.392 1.00 94.56 84 ASP A C 1
ATOM 695 O O . ASP A 1 84 ? -14.776 4.615 4.758 1.00 94.56 84 ASP A O 1
ATOM 699 N N . GLU A 1 85 ? -13.719 3.085 3.475 1.00 95.31 85 GLU A N 1
ATOM 700 C CA . GLU A 1 85 ? -12.753 3.958 2.811 1.00 95.31 85 GLU A CA 1
ATOM 701 C C . GLU A 1 85 ? -11.725 4.582 3.768 1.00 95.31 85 GLU A C 1
ATOM 703 O O . GLU A 1 85 ? -11.065 5.577 3.423 1.00 95.31 85 GLU A O 1
ATOM 708 N N . LYS A 1 86 ? -11.546 4.000 4.963 1.00 96.31 86 LYS A N 1
ATOM 709 C CA . LYS A 1 86 ? -10.591 4.449 5.980 1.00 96.31 86 LYS A CA 1
ATOM 710 C C . LYS A 1 86 ? -9.941 3.262 6.679 1.00 96.31 86 LYS A C 1
ATOM 712 O O . LYS A 1 86 ? -10.604 2.388 7.200 1.00 96.31 86 LYS A O 1
ATOM 717 N N . ILE A 1 87 ? -8.619 3.290 6.792 1.00 97.00 87 ILE A N 1
ATOM 718 C CA . ILE A 1 87 ? -7.902 2.277 7.569 1.00 97.00 87 ILE A CA 1
ATOM 719 C C . ILE A 1 87 ? -7.900 2.680 9.042 1.00 97.00 87 ILE A C 1
ATOM 721 O O . ILE A 1 87 ? -7.406 3.756 9.399 1.00 97.00 87 ILE A O 1
ATOM 725 N N . ASP A 1 88 ? -8.395 1.795 9.903 1.00 95.88 88 ASP A N 1
ATOM 726 C CA . ASP A 1 88 ? -8.279 1.953 11.350 1.00 95.88 88 ASP A CA 1
ATOM 727 C C . ASP A 1 88 ? -7.093 1.180 11.961 1.00 95.88 88 ASP A C 1
ATOM 729 O O . ASP A 1 88 ? -6.402 0.388 11.314 1.00 95.88 88 ASP A O 1
ATOM 733 N N . ALA A 1 89 ? -6.840 1.416 13.252 1.00 95.06 89 ALA A N 1
ATOM 734 C CA . ALA A 1 89 ? -5.750 0.763 13.973 1.00 95.06 89 ALA A CA 1
ATOM 735 C C . ALA A 1 89 ? -5.904 -0.770 14.024 1.00 95.06 89 ALA A C 1
ATOM 737 O O . ALA A 1 89 ? -4.913 -1.495 13.989 1.00 95.06 89 ALA A O 1
ATOM 738 N N . LYS A 1 90 ? -7.133 -1.288 14.102 1.00 95.25 90 LYS A N 1
ATOM 739 C CA . LYS A 1 90 ? -7.389 -2.728 14.190 1.00 95.25 90 LYS A CA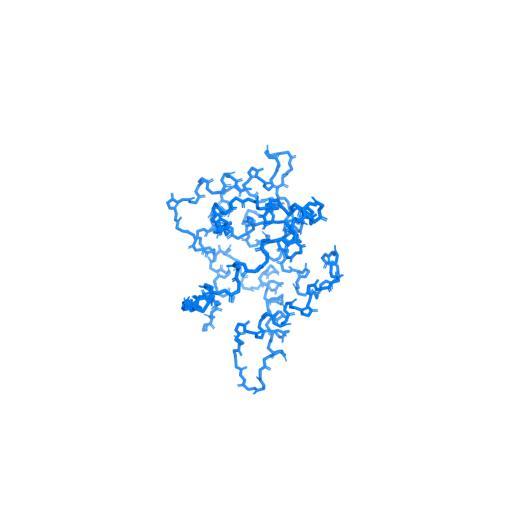 1
ATOM 740 C C . LYS A 1 90 ? -7.101 -3.413 12.855 1.00 95.25 90 LYS A C 1
ATOM 742 O O . LYS A 1 90 ? -6.448 -4.452 12.838 1.00 95.25 90 LYS A O 1
ATOM 747 N N . GLU A 1 91 ? -7.549 -2.822 11.756 1.00 96.19 91 GLU A N 1
ATOM 748 C CA . GLU A 1 91 ? -7.284 -3.287 10.395 1.00 96.19 91 GLU A CA 1
ATOM 749 C C . GLU A 1 91 ? -5.793 -3.257 10.073 1.00 96.19 91 GLU A C 1
ATOM 751 O O . GLU A 1 91 ? -5.243 -4.229 9.548 1.00 96.19 91 GLU A O 1
ATOM 756 N N . LEU A 1 92 ? -5.112 -2.182 10.473 1.00 95.06 92 LEU A N 1
ATOM 757 C CA . LEU A 1 92 ? -3.669 -2.066 10.316 1.00 95.06 92 LEU A CA 1
ATOM 758 C C . LEU A 1 92 ? -2.909 -3.112 11.149 1.00 95.06 92 LEU A C 1
ATOM 760 O O . LEU A 1 92 ? -1.964 -3.725 10.648 1.00 95.06 92 LEU A O 1
ATOM 764 N N . ALA A 1 93 ? -3.331 -3.365 12.393 1.00 94.38 93 ALA A N 1
ATOM 765 C CA . ALA A 1 93 ? -2.748 -4.409 13.237 1.00 94.38 93 ALA A CA 1
ATOM 766 C C . ALA A 1 93 ? -2.936 -5.804 12.631 1.00 94.38 93 ALA A C 1
ATOM 768 O O . ALA A 1 93 ? -1.981 -6.580 12.546 1.00 94.38 93 ALA A O 1
ATOM 769 N N . ASP A 1 94 ? -4.146 -6.104 12.155 1.00 94.12 94 ASP A N 1
ATOM 770 C CA . ASP A 1 94 ? -4.456 -7.360 11.475 1.00 94.12 94 ASP A CA 1
ATOM 771 C C . ASP A 1 94 ? -3.592 -7.541 10.221 1.00 94.12 94 ASP A C 1
ATOM 773 O O . ASP A 1 94 ? -3.071 -8.635 9.982 1.00 94.12 94 ASP A O 1
ATOM 777 N N . PHE A 1 95 ? -3.392 -6.475 9.444 1.00 94.62 95 PHE A N 1
ATOM 778 C CA . PHE A 1 95 ? -2.507 -6.486 8.285 1.00 94.62 95 PHE A CA 1
ATOM 779 C C . PHE A 1 95 ? -1.047 -6.758 8.675 1.00 94.62 95 PHE A C 1
ATOM 781 O O . PHE A 1 95 ? -0.401 -7.625 8.082 1.00 94.62 95 PHE A O 1
ATOM 788 N N . TYR A 1 96 ? -0.518 -6.096 9.705 1.00 93.38 96 TYR A N 1
ATOM 789 C CA . TYR A 1 96 ? 0.855 -6.329 10.165 1.00 93.38 96 TYR A CA 1
ATOM 790 C C . TYR A 1 96 ? 1.083 -7.764 10.647 1.00 93.38 96 TYR A C 1
ATOM 792 O O . TYR A 1 96 ? 2.075 -8.388 10.267 1.00 93.38 96 TYR A O 1
ATOM 800 N N . VAL A 1 97 ? 0.162 -8.328 11.426 1.00 91.75 97 VAL A N 1
ATOM 801 C CA . VAL A 1 97 ? 0.317 -9.692 11.951 1.00 91.75 97 VAL A CA 1
ATOM 802 C C . VAL A 1 97 ? 0.118 -10.730 10.854 1.00 91.75 97 VAL A C 1
ATOM 804 O O . VAL A 1 97 ? 0.987 -11.564 10.607 1.00 91.75 97 VAL A O 1
ATOM 807 N N . LYS A 1 98 ? -1.029 -10.691 10.173 1.00 90.56 98 LYS A N 1
ATOM 808 C CA . LYS A 1 98 ? -1.472 -11.796 9.309 1.00 90.56 98 LYS A CA 1
ATOM 809 C C . LYS A 1 98 ? -0.918 -11.679 7.893 1.00 90.56 98 LYS A C 1
ATOM 811 O O . LYS A 1 98 ? -0.677 -12.694 7.237 1.00 90.56 98 LYS A O 1
ATOM 816 N N . PHE A 1 99 ? -0.711 -10.456 7.406 1.00 88.50 99 PHE A N 1
ATOM 817 C CA . PHE A 1 99 ? -0.237 -10.225 6.046 1.00 88.50 99 PHE A CA 1
ATOM 818 C C . PHE A 1 99 ? 1.275 -9.995 5.986 1.00 88.50 99 PHE A C 1
ATOM 820 O O . PHE A 1 99 ? 1.953 -10.688 5.219 1.00 88.50 99 PHE A O 1
ATOM 827 N N . VAL A 1 100 ? 1.815 -9.084 6.802 1.00 88.94 100 VAL A N 1
ATOM 828 C CA . VAL A 1 100 ? 3.261 -8.789 6.840 1.00 88.94 100 VAL A CA 1
ATOM 829 C C . VAL A 1 100 ? 4.033 -9.869 7.606 1.00 88.94 100 VAL A C 1
ATOM 831 O O . VAL A 1 100 ? 5.105 -10.279 7.162 1.00 88.94 100 VAL A O 1
ATOM 834 N N . GLY A 1 101 ? 3.464 -10.398 8.693 1.00 87.25 101 GLY A N 1
ATOM 835 C CA . GLY A 1 101 ? 4.090 -11.434 9.522 1.00 87.25 101 GLY A CA 1
ATOM 836 C C . GLY A 1 101 ? 4.874 -10.882 10.714 1.00 87.25 101 GLY A C 1
ATOM 837 O O . GLY A 1 101 ? 5.860 -11.492 11.128 1.00 87.25 101 GLY A O 1
ATOM 838 N N . ILE A 1 102 ? 4.476 -9.723 11.242 1.00 86.25 102 ILE A N 1
ATOM 839 C CA . ILE A 1 102 ? 5.066 -9.131 12.448 1.00 86.25 102 ILE A CA 1
ATOM 840 C C . IL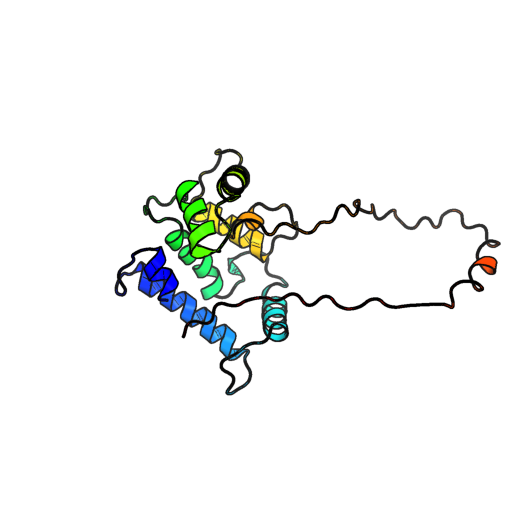E A 1 102 ? 4.545 -9.884 13.686 1.00 86.25 102 ILE A C 1
ATOM 842 O O . ILE A 1 102 ? 3.336 -10.096 13.790 1.00 86.25 102 ILE A O 1
ATOM 846 N N . PRO A 1 103 ? 5.414 -10.290 14.635 1.00 84.19 103 PRO A N 1
ATOM 847 C CA . PRO A 1 103 ? 4.984 -10.977 15.851 1.00 84.19 103 PRO A CA 1
ATOM 848 C C . PRO A 1 103 ? 3.985 -10.154 16.677 1.00 84.19 103 PRO A C 1
ATOM 850 O O . PRO A 1 103 ? 4.207 -8.970 16.931 1.00 84.19 103 PRO A O 1
ATOM 853 N N . GLU A 1 104 ? 2.924 -10.804 17.163 1.00 79.25 104 GLU A N 1
ATOM 854 C CA . GLU A 1 104 ? 1.818 -10.147 17.882 1.00 79.25 104 GLU A CA 1
ATOM 855 C C . GLU A 1 104 ? 2.263 -9.380 19.135 1.00 79.25 104 GLU A C 1
ATOM 857 O O . GLU A 1 104 ? 1.690 -8.341 19.451 1.00 79.25 104 GLU A O 1
ATOM 862 N N . GLY A 1 105 ? 3.320 -9.837 19.817 1.00 79.75 105 GLY A N 1
ATOM 863 C CA . GLY A 1 105 ? 3.764 -9.261 21.091 1.00 79.75 105 GLY A CA 1
ATOM 864 C C . GLY A 1 105 ? 4.081 -7.759 21.050 1.00 79.75 105 GLY A C 1
ATOM 865 O O . GLY A 1 105 ? 3.885 -7.081 22.053 1.00 79.75 105 GLY A O 1
ATOM 866 N N . ASN A 1 106 ? 4.505 -7.229 19.896 1.00 78.44 106 ASN A N 1
ATOM 867 C CA . ASN A 1 106 ? 4.874 -5.815 19.732 1.00 78.44 106 ASN A CA 1
ATOM 868 C C . ASN A 1 106 ? 3.960 -5.053 18.758 1.00 78.44 106 ASN A C 1
ATOM 870 O O . ASN A 1 106 ? 4.220 -3.886 18.461 1.00 78.44 106 ASN A O 1
ATOM 874 N N . VAL A 1 107 ? 2.903 -5.683 18.229 1.00 88.44 107 VAL A N 1
ATOM 875 C CA . VAL A 1 107 ? 2.118 -5.069 17.148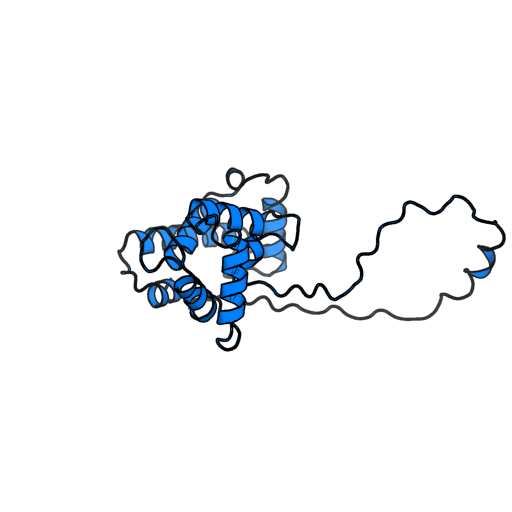 1.00 88.44 107 VAL A CA 1
ATOM 876 C C . VAL A 1 107 ? 1.303 -3.873 17.639 1.00 88.44 107 VAL A C 1
ATOM 878 O O . VAL A 1 107 ? 1.230 -2.862 16.950 1.00 88.44 107 VAL A O 1
ATOM 881 N N . THR A 1 108 ? 0.729 -3.942 18.841 1.00 89.50 108 THR A N 1
ATOM 882 C CA . THR A 1 108 ? -0.187 -2.907 19.340 1.00 89.50 108 THR A CA 1
ATOM 883 C C . THR A 1 108 ? 0.512 -1.562 19.523 1.00 89.50 108 THR A C 1
ATOM 885 O O . THR A 1 108 ? 0.013 -0.536 19.069 1.00 89.50 108 THR A O 1
ATOM 888 N N . SER A 1 109 ? 1.690 -1.553 20.151 1.00 89.31 109 SER A N 1
ATOM 889 C CA . SER A 1 109 ? 2.482 -0.333 20.342 1.00 89.31 109 SER A CA 1
ATOM 890 C C . SER A 1 109 ? 2.981 0.227 19.009 1.00 89.31 109 SER A C 1
ATOM 892 O O . SER A 1 109 ? 2.880 1.431 18.774 1.00 89.31 109 SER A O 1
ATOM 894 N N . LEU A 1 110 ? 3.450 -0.647 18.113 1.00 90.69 110 LEU A N 1
ATOM 895 C CA . LEU A 1 110 ? 3.874 -0.284 16.763 1.00 90.69 110 LEU A CA 1
ATOM 896 C C . LEU A 1 110 ? 2.739 0.354 15.956 1.00 90.69 110 LEU A C 1
ATOM 898 O O . LEU A 1 110 ? 2.956 1.361 15.291 1.00 90.69 110 LEU A O 1
ATOM 902 N N . VAL A 1 111 ? 1.542 -0.225 16.000 1.00 93.38 111 VAL A N 1
ATOM 903 C CA . VAL A 1 111 ? 0.365 0.265 15.276 1.00 93.38 111 VAL A CA 1
ATOM 904 C C . VAL A 1 111 ? -0.091 1.601 15.827 1.00 93.38 111 VAL A C 1
ATOM 906 O O . VAL A 1 111 ? -0.351 2.496 15.036 1.00 93.38 111 VAL A O 1
ATOM 909 N N . ASN A 1 112 ? -0.143 1.770 17.149 1.00 92.88 112 ASN A N 1
ATOM 910 C CA . ASN A 1 112 ? -0.506 3.056 17.747 1.00 92.88 112 ASN A CA 1
ATOM 911 C C . ASN A 1 112 ? 0.460 4.154 17.293 1.00 92.88 112 ASN A C 1
ATOM 913 O O . ASN A 1 112 ? 0.027 5.192 16.796 1.00 92.88 112 ASN A O 1
ATOM 917 N N . TYR A 1 113 ? 1.764 3.879 17.355 1.00 91.69 113 TYR A N 1
ATOM 918 C CA . TYR A 1 113 ? 2.778 4.807 16.869 1.00 91.69 113 TYR A CA 1
ATOM 919 C C . TYR A 1 113 ? 2.648 5.065 15.360 1.00 91.69 113 TYR A C 1
ATOM 921 O O . TYR A 1 113 ? 2.671 6.209 14.918 1.00 91.69 113 TYR A O 1
ATOM 929 N N . ALA A 1 114 ? 2.454 4.021 14.552 1.00 93.00 114 ALA A N 1
ATOM 930 C CA . ALA A 1 114 ? 2.254 4.152 13.114 1.00 93.00 114 ALA A CA 1
ATOM 931 C C . ALA A 1 114 ? 1.014 4.997 12.784 1.00 93.00 114 ALA A C 1
ATOM 933 O O . ALA A 1 114 ? 1.089 5.874 11.930 1.00 93.00 114 ALA A O 1
ATOM 934 N N . MET A 1 115 ? -0.105 4.773 13.475 1.00 94.25 115 MET A N 1
ATOM 935 C CA . MET A 1 115 ? -1.339 5.534 13.296 1.00 94.25 115 MET A CA 1
ATOM 936 C C . MET A 1 115 ? -1.1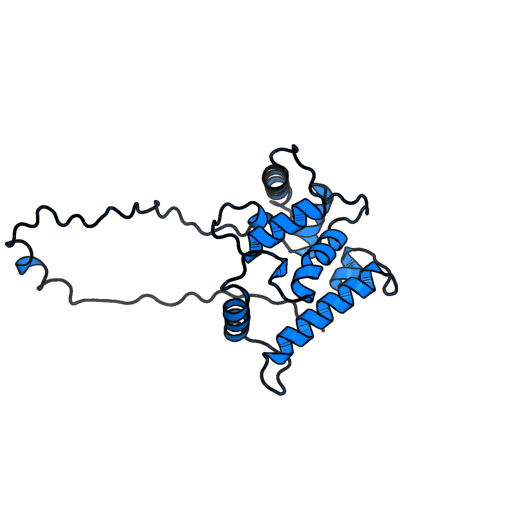32 7.001 13.649 1.00 94.25 115 MET A C 1
ATOM 938 O O . MET A 1 115 ? -1.491 7.854 12.845 1.00 94.25 115 MET A O 1
ATOM 942 N N . GLU A 1 116 ? -0.496 7.316 14.778 1.00 93.44 116 GLU A N 1
ATOM 943 C CA . GLU A 1 116 ? -0.164 8.699 15.139 1.00 93.44 116 GLU A CA 1
ATOM 944 C C . GLU A 1 116 ? 0.669 9.388 14.054 1.00 93.44 116 GLU A C 1
ATOM 946 O O . GLU A 1 116 ? 0.354 10.505 13.650 1.00 93.44 116 GLU A O 1
ATOM 951 N N . GLN A 1 117 ? 1.695 8.709 13.537 1.00 92.12 117 GLN A N 1
ATOM 952 C CA . GLN A 1 117 ? 2.587 9.278 12.526 1.00 92.12 117 GLN A CA 1
ATOM 953 C C . GLN A 1 117 ? 1.930 9.407 11.144 1.00 92.12 117 GLN A C 1
ATOM 955 O O . GLN A 1 117 ? 2.177 10.380 10.437 1.00 92.12 117 GLN A O 1
ATOM 960 N N . MET A 1 118 ? 1.102 8.443 10.738 1.00 92.75 118 MET A N 1
ATOM 961 C CA . MET A 1 118 ? 0.426 8.462 9.434 1.00 92.75 118 MET A CA 1
ATOM 962 C C . MET A 1 118 ? -0.781 9.405 9.399 1.00 92.75 118 MET A C 1
ATOM 964 O O . MET A 1 118 ? -1.153 9.862 8.321 1.00 92.75 118 MET A O 1
ATOM 968 N N . THR A 1 119 ? -1.391 9.692 10.553 1.00 94.44 119 THR A N 1
ATOM 969 C CA . THR A 1 119 ? -2.604 10.523 10.658 1.00 94.44 119 THR A CA 1
ATOM 970 C C . THR A 1 119 ? -2.355 11.921 11.224 1.00 94.44 119 THR A C 1
ATOM 972 O O . THR A 1 119 ? -3.314 12.668 11.410 1.00 94.44 119 THR A O 1
ATOM 975 N N . ASP A 1 120 ? -1.099 12.286 11.512 1.00 92.81 120 ASP A N 1
ATOM 976 C CA . ASP A 1 120 ? -0.743 13.524 12.226 1.00 92.81 120 ASP A CA 1
ATOM 977 C C . ASP A 1 120 ? -1.552 13.659 13.531 1.00 92.81 120 ASP A C 1
ATOM 979 O O . ASP A 1 120 ? -2.360 14.570 13.710 1.00 92.81 120 ASP A O 1
ATOM 983 N N . HIS A 1 121 ? -1.411 12.661 14.411 1.00 91.62 121 HIS A N 1
ATOM 984 C CA . HIS A 1 121 ? -2.147 12.546 15.677 1.00 91.62 121 HIS A CA 1
ATOM 985 C C . HIS A 1 121 ? -3.681 12.585 15.514 1.00 91.62 121 HIS A C 1
ATOM 987 O O . HIS A 1 121 ? -4.398 13.170 16.325 1.00 91.62 121 HIS A O 1
ATOM 993 N N . GLY A 1 122 ? -4.196 11.953 14.455 1.00 91.25 122 GLY A N 1
ATOM 994 C CA . GLY A 1 122 ? -5.628 11.863 14.159 1.00 91.25 122 GLY A CA 1
ATOM 995 C C . GLY A 1 122 ? -6.211 13.070 13.423 1.00 91.25 122 GLY A C 1
ATOM 996 O O . GLY A 1 122 ? -7.409 13.081 13.141 1.00 91.25 122 GLY A O 1
ATOM 997 N N . LYS A 1 123 ? -5.395 14.074 13.076 1.00 93.50 123 LYS A N 1
ATOM 998 C CA . LYS A 1 123 ? -5.840 15.251 12.318 1.00 93.50 123 LYS A CA 1
ATOM 999 C C . LYS A 1 123 ? -6.298 14.900 10.903 1.00 93.50 123 LYS A C 1
ATOM 1001 O O . LYS A 1 123 ? -7.237 15.515 10.397 1.00 93.50 123 LYS A O 1
ATOM 1006 N N . TYR A 1 124 ? -5.656 13.915 10.277 1.00 93.56 124 TYR A N 1
ATOM 1007 C CA . TYR A 1 124 ? -5.984 13.450 8.934 1.00 93.56 124 TYR A CA 1
ATOM 1008 C C . TYR A 1 124 ? -6.290 11.948 8.945 1.00 93.56 124 TYR A C 1
ATOM 1010 O O . TYR A 1 124 ? -5.420 11.153 9.296 1.00 93.56 124 TYR A O 1
ATOM 1018 N N . PRO A 1 125 ? -7.504 11.520 8.557 1.00 94.00 125 PRO A N 1
ATOM 1019 C CA . PRO A 1 125 ? -7.839 10.102 8.507 1.00 94.00 125 PRO A CA 1
ATOM 1020 C C . PRO A 1 125 ? -7.028 9.378 7.427 1.00 94.00 125 PRO A C 1
ATOM 1022 O O . PRO A 1 125 ? -6.756 9.944 6.366 1.00 94.00 125 PRO A O 1
ATOM 1025 N N . LEU A 1 126 ? -6.717 8.101 7.665 1.00 95.44 126 LEU A N 1
ATOM 1026 C CA . LEU A 1 126 ? -5.970 7.259 6.732 1.00 95.44 126 LEU A CA 1
ATOM 1027 C C . LEU A 1 126 ? -6.876 6.735 5.602 1.00 95.44 126 LEU A C 1
ATOM 1029 O O . LEU A 1 126 ? -7.249 5.568 5.551 1.00 95.44 126 LEU A O 1
ATOM 1033 N N . THR A 1 127 ? -7.252 7.642 4.706 1.00 97.31 127 THR A N 1
ATOM 1034 C CA . THR A 1 127 ? -8.005 7.388 3.466 1.00 97.31 127 THR A CA 1
ATOM 1035 C C . THR A 1 127 ? -7.093 6.916 2.332 1.00 97.31 127 THR A C 1
ATOM 1037 O O . THR A 1 127 ? -5.863 7.002 2.426 1.00 97.31 127 THR A O 1
ATOM 1040 N N . LEU A 1 128 ? -7.685 6.495 1.208 1.00 95.88 128 LEU A N 1
ATOM 1041 C CA . LEU A 1 128 ? -6.940 6.110 0.006 1.00 95.88 128 LEU A CA 1
ATOM 1042 C C . LEU A 1 128 ? -5.995 7.217 -0.497 1.00 95.88 128 LEU A C 1
ATOM 1044 O O . LEU A 1 128 ? -4.881 6.915 -0.923 1.00 95.88 128 LEU A O 1
ATOM 1048 N N . ASP A 1 129 ? -6.402 8.489 -0.443 1.00 95.19 129 ASP A N 1
ATOM 1049 C CA . ASP A 1 129 ? -5.549 9.596 -0.897 1.00 95.19 129 ASP A CA 1
ATOM 1050 C C . ASP A 1 129 ? -4.315 9.758 -0.002 1.00 95.19 129 ASP A C 1
ATOM 1052 O O . ASP A 1 129 ? -3.183 9.716 -0.488 1.00 95.19 129 ASP A O 1
ATOM 1056 N N . SER A 1 130 ? -4.510 9.816 1.318 1.00 94.56 130 SER A N 1
ATOM 1057 C CA . SER A 1 130 ? -3.392 9.848 2.266 1.00 94.56 130 SER A CA 1
ATOM 1058 C C . SER A 1 130 ? -2.503 8.609 2.138 1.00 94.56 130 SER A C 1
ATOM 1060 O O . SER A 1 130 ? -1.280 8.728 2.147 1.00 94.56 130 SER A O 1
ATOM 1062 N N . TYR A 1 131 ? -3.085 7.424 1.925 1.00 95.69 131 TYR A N 1
ATOM 1063 C CA . TYR A 1 131 ? -2.326 6.190 1.737 1.00 95.69 131 TYR A CA 1
ATOM 1064 C C . TYR A 1 131 ? -1.482 6.223 0.454 1.00 95.69 131 TYR A C 1
ATOM 1066 O O . TYR A 1 131 ? -0.324 5.810 0.472 1.00 95.69 131 TYR A O 1
ATOM 1074 N N . ASN A 1 132 ? -2.000 6.786 -0.645 1.00 94.31 132 ASN A N 1
ATOM 1075 C CA . ASN A 1 132 ? -1.220 7.023 -1.864 1.00 94.31 132 ASN A CA 1
ATOM 1076 C C . ASN A 1 132 ? -0.014 7.934 -1.602 1.00 94.31 132 ASN A C 1
ATOM 1078 O O . ASN A 1 132 ? 1.074 7.674 -2.117 1.00 94.31 132 ASN A O 1
ATOM 1082 N N . GLN A 1 133 ? -0.183 8.983 -0.793 1.00 92.94 133 GLN A N 1
ATOM 1083 C CA . GLN A 1 133 ? 0.917 9.871 -0.412 1.00 92.94 133 GLN A CA 1
ATOM 1084 C C . GLN A 1 133 ? 1.959 9.140 0.448 1.00 92.94 133 GLN A C 1
ATOM 1086 O O . GLN A 1 133 ? 3.160 9.293 0.215 1.00 92.94 133 GLN A O 1
ATOM 1091 N N . MET A 1 134 ? 1.524 8.292 1.388 1.00 93.62 134 MET A N 1
ATOM 1092 C CA . MET A 1 134 ? 2.423 7.447 2.184 1.00 93.62 134 MET A CA 1
ATOM 1093 C C . MET A 1 134 ? 3.196 6.467 1.302 1.00 93.62 134 MET A C 1
ATOM 1095 O O . MET A 1 134 ? 4.406 6.318 1.450 1.00 93.62 134 MET A O 1
ATOM 1099 N N . PHE A 1 135 ? 2.525 5.846 0.335 1.00 93.94 135 PHE A N 1
ATOM 1100 C CA . PHE A 1 135 ? 3.157 4.930 -0.607 1.00 93.94 135 PHE A CA 1
ATOM 1101 C C . PHE A 1 135 ? 4.169 5.640 -1.515 1.00 93.94 135 PHE A C 1
ATOM 1103 O O . PHE A 1 135 ? 5.262 5.130 -1.758 1.00 93.94 135 PHE A O 1
ATOM 1110 N N . ALA A 1 136 ? 3.854 6.855 -1.970 1.00 92.00 136 ALA A N 1
ATOM 1111 C CA . ALA A 1 136 ? 4.803 7.691 -2.696 1.00 92.00 136 ALA A CA 1
ATOM 1112 C C . ALA A 1 136 ? 6.025 8.020 -1.825 1.00 92.00 136 ALA A C 1
ATOM 1114 O O . ALA A 1 136 ? 7.162 7.877 -2.272 1.00 92.00 136 ALA A O 1
ATOM 1115 N N . ASN A 1 137 ? 5.807 8.401 -0.563 1.00 91.12 137 ASN A N 1
ATOM 1116 C CA . ASN A 1 137 ? 6.887 8.644 0.387 1.00 91.12 137 ASN A CA 1
ATOM 1117 C C . ASN A 1 137 ? 7.735 7.387 0.637 1.00 91.12 137 ASN A C 1
ATOM 1119 O O . ASN A 1 137 ? 8.947 7.501 0.755 1.00 91.12 137 ASN A O 1
ATOM 1123 N N . PHE A 1 138 ? 7.139 6.197 0.650 1.00 90.69 138 PHE A N 1
ATOM 1124 C CA . PHE A 1 138 ? 7.881 4.942 0.753 1.00 90.69 138 PHE A CA 1
ATOM 1125 C C . PHE A 1 138 ? 8.790 4.686 -0.461 1.00 90.69 138 PHE A C 1
ATOM 1127 O O . PHE A 1 138 ? 9.930 4.265 -0.290 1.00 90.69 138 PHE A O 1
ATOM 1134 N N . LEU A 1 139 ? 8.309 4.946 -1.681 1.00 89.00 139 LEU A N 1
ATOM 1135 C CA . LEU A 1 139 ? 9.073 4.667 -2.901 1.00 89.00 139 LEU A CA 1
ATOM 1136 C C . LEU A 1 139 ? 10.172 5.692 -3.194 1.00 89.00 139 LEU A C 1
ATOM 1138 O O . LEU A 1 139 ? 11.264 5.319 -3.615 1.00 89.00 139 LEU A O 1
ATOM 1142 N N . ILE A 1 140 ? 9.855 6.981 -3.055 1.00 88.50 140 ILE A N 1
ATOM 1143 C CA . ILE A 1 140 ? 10.717 8.090 -3.506 1.00 88.50 140 ILE A CA 1
ATOM 1144 C C . ILE A 1 140 ? 11.065 9.077 -2.389 1.00 88.50 140 ILE A C 1
ATOM 1146 O O . ILE A 1 140 ? 11.695 10.109 -2.640 1.00 88.50 140 ILE A O 1
ATOM 1150 N N . GLY A 1 141 ? 10.661 8.793 -1.149 1.00 85.50 141 GLY A N 1
ATOM 1151 C CA . GLY A 1 141 ? 11.056 9.584 0.007 1.00 85.50 141 GLY A CA 1
ATOM 1152 C C . GLY A 1 141 ? 12.567 9.549 0.186 1.00 85.50 141 GLY A C 1
ATOM 1153 O O . GLY A 1 141 ? 13.185 8.492 0.256 1.00 85.50 141 GLY A O 1
ATOM 1154 N N . ARG A 1 142 ? 13.175 10.733 0.268 1.00 80.88 142 ARG A N 1
ATOM 1155 C CA . ARG A 1 142 ? 14.624 10.876 0.474 1.00 80.88 142 ARG A CA 1
ATOM 1156 C C . ARG A 1 142 ? 15.023 10.822 1.947 1.00 80.88 142 ARG A C 1
ATOM 1158 O O . ARG A 1 142 ? 16.208 10.760 2.253 1.00 80.88 142 ARG A O 1
ATOM 1165 N N . THR A 1 143 ? 14.049 10.891 2.854 1.00 79.50 143 THR A N 1
ATOM 1166 C CA . THR A 1 143 ? 14.273 10.908 4.299 1.00 79.50 143 THR A CA 1
ATOM 1167 C C . THR A 1 143 ? 13.801 9.596 4.930 1.00 79.50 143 THR A C 1
ATOM 1169 O O . THR A 1 143 ? 12.705 9.129 4.621 1.00 79.50 143 THR A O 1
ATOM 1172 N N . PRO A 1 144 ? 14.576 9.012 5.861 1.00 74.94 144 PRO A N 1
ATOM 1173 C CA . PRO A 1 144 ? 14.194 7.764 6.533 1.00 74.94 144 PRO A CA 1
ATOM 1174 C C . PRO A 1 144 ? 13.078 7.962 7.578 1.00 74.94 144 PRO A C 1
ATOM 1176 O O . PRO A 1 144 ? 12.535 7.006 8.124 1.00 74.94 144 PRO A O 1
ATOM 1179 N N . TYR A 1 145 ? 12.731 9.214 7.884 1.00 79.94 145 TYR A N 1
ATOM 1180 C CA . TYR A 1 145 ? 11.748 9.567 8.911 1.00 79.94 145 TYR A CA 1
ATOM 1181 C C . TYR A 1 145 ? 10.358 9.872 8.353 1.00 79.94 145 TYR A C 1
ATOM 1183 O O . TYR A 1 145 ? 9.470 10.250 9.111 1.00 79.94 145 TYR A O 1
ATOM 1191 N N . GLY A 1 146 ? 10.161 9.721 7.042 1.00 85.81 146 GLY A N 1
ATOM 1192 C CA . GLY A 1 146 ? 8.858 9.929 6.430 1.00 85.81 146 GLY A CA 1
ATOM 1193 C C . GLY A 1 146 ? 7.815 8.905 6.909 1.00 85.81 146 GLY A C 1
ATOM 1194 O O . GLY A 1 146 ? 8.160 7.755 7.200 1.00 85.81 146 GLY A O 1
ATOM 1195 N N . PRO A 1 147 ? 6.530 9.290 6.973 1.00 90.12 147 PRO A N 1
ATOM 1196 C CA . PRO A 1 147 ? 5.459 8.414 7.452 1.00 90.12 147 PRO A CA 1
ATOM 1197 C C . PRO A 1 147 ? 5.191 7.212 6.523 1.00 90.12 147 PRO A C 1
ATOM 1199 O O . PRO A 1 147 ? 4.635 6.205 6.955 1.00 90.12 147 PRO A O 1
ATOM 1202 N N . GLY A 1 148 ? 5.688 7.237 5.281 1.00 90.56 148 GLY A N 1
ATOM 1203 C CA . GLY A 1 148 ? 5.651 6.103 4.357 1.00 90.56 148 GLY A CA 1
ATOM 1204 C C . GLY A 1 148 ? 6.391 4.861 4.859 1.00 90.56 148 GLY A C 1
ATOM 1205 O O . GLY A 1 148 ? 6.062 3.752 4.454 1.00 90.56 148 GLY A O 1
ATOM 1206 N N . ARG A 1 149 ? 7.330 4.992 5.806 1.00 89.88 149 ARG A N 1
ATOM 1207 C CA . ARG A 1 149 ? 8.019 3.834 6.411 1.00 89.88 149 ARG A CA 1
ATOM 1208 C C . ARG A 1 149 ? 7.073 2.864 7.126 1.00 89.88 149 ARG A C 1
ATOM 1210 O O . ARG A 1 149 ? 7.425 1.707 7.348 1.00 89.88 149 ARG A O 1
ATOM 1217 N N . PHE A 1 150 ? 5.887 3.334 7.510 1.00 92.19 150 PHE A N 1
ATOM 1218 C CA . PHE A 1 150 ? 4.927 2.544 8.265 1.00 92.19 150 PHE A CA 1
ATOM 1219 C C . PHE A 1 150 ? 4.033 1.670 7.391 1.00 92.19 150 PHE A C 1
ATOM 1221 O O . PHE A 1 150 ? 3.464 0.736 7.925 1.00 92.19 150 PHE A O 1
ATOM 1228 N N . ILE A 1 151 ? 3.957 1.855 6.067 1.00 93.00 151 ILE A N 1
ATOM 1229 C CA . ILE A 1 151 ? 2.979 1.121 5.235 1.00 93.00 151 ILE A CA 1
ATOM 1230 C C . ILE A 1 151 ? 3.102 -0.418 5.311 1.00 93.00 151 ILE A C 1
ATOM 1232 O O . ILE A 1 151 ? 2.138 -1.121 5.020 1.00 93.00 151 ILE A O 1
ATOM 1236 N N . PHE A 1 152 ? 4.267 -0.938 5.721 1.00 90.38 152 PHE A N 1
ATOM 1237 C CA . PHE A 1 152 ? 4.529 -2.364 5.960 1.00 90.38 152 PHE A CA 1
ATOM 1238 C C . PHE A 1 152 ? 5.023 -2.662 7.388 1.00 90.38 152 PHE A C 1
ATOM 1240 O O . PHE A 1 152 ? 5.718 -3.649 7.603 1.00 90.38 152 PHE A O 1
ATOM 1247 N N . GLY A 1 153 ? 4.685 -1.821 8.370 1.00 84.12 153 GLY A N 1
ATOM 1248 C CA . GLY A 1 153 ? 4.946 -2.101 9.786 1.00 84.12 153 GLY A CA 1
ATOM 1249 C C . GLY A 1 153 ? 6.308 -1.671 10.319 1.00 84.12 153 GLY A C 1
ATOM 1250 O O . GLY A 1 153 ? 6.773 -2.241 11.296 1.00 84.12 153 GLY A O 1
ATOM 1251 N N . CYS A 1 154 ? 6.892 -0.619 9.737 1.00 73.88 154 CYS A N 1
ATOM 1252 C CA . CYS A 1 154 ? 8.166 -0.023 10.141 1.00 73.88 154 CYS A CA 1
ATOM 1253 C C . CYS A 1 154 ? 9.347 -0.997 10.030 1.00 73.88 154 CYS A C 1
ATOM 1255 O O . CYS A 1 154 ? 9.532 -1.909 10.832 1.00 73.88 154 CYS A O 1
ATOM 1257 N N . PHE A 1 155 ? 10.223 -0.747 9.062 1.00 60.91 155 PHE A N 1
ATOM 1258 C CA . PHE A 1 155 ? 11.560 -1.313 9.126 1.00 60.91 155 PHE A CA 1
ATOM 1259 C C . PHE A 1 155 ? 12.272 -0.587 10.256 1.00 60.91 155 PHE A C 1
ATOM 1261 O O . PHE A 1 155 ? 12.535 0.611 10.146 1.00 60.91 155 PHE A O 1
ATOM 1268 N N . GLU A 1 156 ? 12.532 -1.286 11.358 1.00 56.12 156 GLU A N 1
ATOM 1269 C CA . GLU A 1 156 ? 13.424 -0.784 12.387 1.00 56.12 156 GLU A CA 1
ATOM 1270 C C . GLU A 1 156 ? 14.743 -0.488 11.684 1.00 56.12 156 GLU A C 1
ATOM 1272 O O . GLU A 1 156 ? 15.491 -1.382 11.275 1.00 56.12 156 GLU A O 1
ATOM 1277 N N . HIS A 1 157 ? 14.974 0.792 11.408 1.00 49.22 157 HIS A N 1
ATOM 1278 C CA . HIS A 1 157 ? 16.240 1.180 10.861 1.00 49.22 157 HIS A CA 1
ATOM 1279 C C . HIS A 1 157 ? 17.231 0.835 11.960 1.00 49.22 157 HIS A C 1
ATOM 1281 O O . HIS A 1 157 ? 17.243 1.464 13.018 1.00 49.22 157 HIS A O 1
ATOM 1287 N N . MET A 1 158 ? 18.140 -0.084 11.659 1.00 43.00 158 MET A N 1
ATOM 1288 C CA . MET A 1 158 ? 19.489 -0.003 12.190 1.00 43.00 158 MET A CA 1
ATOM 1289 C C . MET A 1 158 ? 20.147 1.299 11.688 1.00 43.00 158 MET A C 1
ATOM 1291 O O . MET A 1 158 ? 21.263 1.278 11.181 1.00 43.00 158 MET A O 1
ATOM 1295 N N . VAL A 1 159 ? 19.502 2.461 11.872 1.00 46.59 159 VAL A N 1
ATOM 1296 C CA . VAL A 1 159 ? 20.223 3.646 12.309 1.00 46.59 159 VAL A CA 1
ATOM 1297 C C . VAL A 1 159 ? 20.706 3.256 13.698 1.00 46.59 159 VAL A C 1
ATOM 1299 O O . VAL A 1 159 ? 20.136 3.603 14.731 1.00 46.59 159 VAL A O 1
ATOM 1302 N N . GLN A 1 160 ? 21.769 2.449 13.706 1.00 44.94 160 GLN A N 1
ATOM 1303 C CA . GLN A 1 160 ? 22.715 2.472 14.790 1.00 44.94 160 GLN A CA 1
ATOM 1304 C C . GLN A 1 160 ? 22.917 3.942 15.128 1.00 44.94 160 GLN A C 1
ATOM 1306 O O . GLN A 1 160 ? 22.901 4.807 14.251 1.00 44.94 160 GLN A O 1
ATOM 1311 N N . ARG A 1 161 ? 23.066 4.212 16.414 1.00 45.56 161 ARG A N 1
ATOM 1312 C CA . ARG A 1 161 ? 23.459 5.495 16.981 1.00 45.56 161 ARG A CA 1
ATOM 1313 C C . ARG A 1 161 ? 24.843 5.945 16.469 1.00 45.56 161 ARG A C 1
ATOM 1315 O O . ARG A 1 161 ? 25.703 6.292 17.262 1.00 45.56 161 ARG A O 1
ATOM 1322 N N . THR A 1 162 ? 25.118 5.885 15.172 1.00 46.12 162 THR A N 1
ATOM 1323 C CA . THR A 1 162 ? 26.120 6.716 14.534 1.00 46.12 162 THR A CA 1
ATOM 1324 C C . THR A 1 162 ? 25.572 8.121 14.633 1.00 46.12 162 THR A C 1
ATOM 1326 O O . THR A 1 162 ? 24.646 8.491 13.911 1.00 46.12 162 THR A O 1
ATOM 1329 N N . GLU A 1 163 ? 26.087 8.849 15.620 1.00 46.19 163 GLU A N 1
ATOM 1330 C CA . GLU A 1 163 ? 26.005 10.299 15.700 1.00 46.19 163 GLU A CA 1
ATOM 1331 C C . GLU A 1 163 ? 26.076 10.870 14.287 1.00 46.19 163 GLU A C 1
ATOM 1333 O O . GLU A 1 163 ? 26.950 10.498 13.498 1.00 46.19 163 GLU A O 1
ATOM 1338 N N . PHE A 1 164 ? 25.115 11.724 13.943 1.00 50.41 164 PHE A N 1
ATOM 1339 C CA . PHE A 1 164 ? 25.158 12.441 12.683 1.00 50.41 164 PHE A CA 1
ATOM 1340 C C . PHE A 1 164 ? 26.504 13.161 12.612 1.00 50.41 164 PHE A C 1
ATOM 1342 O O . PHE A 1 164 ? 26.748 14.101 13.367 1.00 50.41 164 PHE A O 1
ATOM 1349 N N . GLN A 1 165 ? 27.392 12.710 11.727 1.00 50.84 165 GLN A N 1
ATOM 1350 C CA . GLN A 1 165 ? 28.599 13.461 11.438 1.00 50.84 165 GLN A CA 1
ATOM 1351 C C . GLN A 1 165 ? 28.153 14.693 10.663 1.00 50.84 165 GLN A C 1
ATOM 1353 O O . GLN A 1 165 ? 27.775 14.611 9.493 1.00 50.84 165 GLN A O 1
ATOM 1358 N N . LEU A 1 166 ? 28.145 15.839 11.341 1.00 52.53 166 LEU A N 1
ATOM 1359 C CA . LEU A 1 166 ? 28.115 17.121 10.661 1.00 52.53 166 LEU A CA 1
ATOM 1360 C C . LEU A 1 166 ? 29.313 17.128 9.713 1.00 52.53 166 LEU A C 1
ATOM 1362 O O . LEU A 1 166 ? 30.457 17.062 10.161 1.00 52.53 166 LEU A O 1
ATOM 1366 N N . ILE A 1 167 ? 29.051 17.179 8.409 1.00 55.66 167 ILE A N 1
ATOM 1367 C CA . ILE A 1 167 ? 30.093 17.442 7.422 1.00 55.66 167 ILE A CA 1
ATOM 1368 C C . ILE A 1 167 ? 30.523 18.888 7.671 1.00 55.66 167 ILE A C 1
ATOM 1370 O O . ILE A 1 167 ? 29.881 19.829 7.204 1.00 55.66 167 ILE A O 1
ATOM 1374 N N . GLN A 1 168 ? 31.556 19.075 8.492 1.00 50.97 168 GLN A N 1
ATOM 1375 C CA . GLN A 1 168 ? 32.218 20.364 8.593 1.00 50.97 168 GLN A CA 1
ATOM 1376 C C . GLN A 1 168 ? 32.865 20.643 7.235 1.00 50.97 168 GLN A C 1
ATOM 1378 O O . GLN A 1 168 ? 33.464 19.750 6.631 1.00 50.97 168 GLN A O 1
ATOM 1383 N N . GLY A 1 169 ? 32.698 21.868 6.729 1.00 51.31 169 GLY A N 1
ATOM 1384 C CA . GLY A 1 169 ? 33.428 22.321 5.546 1.00 51.31 169 GLY A CA 1
ATOM 1385 C C . GLY A 1 169 ? 34.936 22.100 5.729 1.00 51.31 169 GLY A C 1
ATOM 1386 O O . GLY A 1 169 ? 35.392 21.998 6.873 1.00 51.31 169 GLY A O 1
ATOM 1387 N N . PRO A 1 170 ? 35.704 21.993 4.630 1.00 48.19 170 PRO A N 1
ATOM 1388 C CA . PRO A 1 170 ? 37.127 21.678 4.690 1.00 48.19 170 PRO A CA 1
ATOM 1389 C C . PRO A 1 170 ? 37.816 22.590 5.704 1.00 48.19 170 PRO A C 1
ATOM 1391 O O . PRO A 1 170 ? 37.775 23.813 5.585 1.00 48.19 170 PRO A O 1
ATOM 1394 N N . SER A 1 171 ? 38.420 21.986 6.726 1.00 52.78 171 SER A N 1
ATOM 1395 C CA . SER A 1 171 ? 39.118 22.689 7.807 1.00 52.78 171 SER A CA 1
ATOM 1396 C C . SER A 1 171 ? 40.474 23.254 7.359 1.00 52.78 171 SER A C 1
ATOM 1398 O O . SER A 1 171 ? 41.328 23.549 8.190 1.00 52.78 171 SER A O 1
ATOM 1400 N N . ASP A 1 172 ? 40.681 23.422 6.053 1.00 50.22 172 ASP A N 1
ATOM 1401 C CA . ASP A 1 172 ? 41.940 23.845 5.443 1.00 50.22 172 ASP A CA 1
ATOM 1402 C C . ASP A 1 172 ? 42.103 25.369 5.463 1.00 50.22 172 ASP A C 1
ATOM 1404 O O . ASP A 1 172 ? 42.453 26.008 4.472 1.00 50.22 172 ASP A O 1
ATOM 1408 N N . ILE A 1 173 ? 41.887 25.967 6.630 1.00 51.72 173 ILE A N 1
ATOM 1409 C CA . ILE A 1 173 ? 42.543 27.222 6.973 1.00 51.72 173 ILE A CA 1
ATOM 1410 C C . ILE A 1 173 ? 43.248 26.940 8.295 1.00 51.72 173 ILE A C 1
ATOM 1412 O O . ILE A 1 173 ? 42.588 26.788 9.318 1.00 51.72 173 ILE A O 1
ATOM 1416 N N . LEU A 1 174 ? 44.585 26.879 8.228 1.00 48.81 174 LEU A N 1
ATOM 1417 C CA . LEU A 1 174 ? 45.572 26.534 9.268 1.00 48.81 174 LEU A CA 1
ATOM 1418 C C . LEU A 1 174 ? 46.107 25.085 9.221 1.00 48.81 174 LEU A C 1
ATOM 1420 O O . LEU A 1 174 ? 45.987 24.335 10.185 1.00 48.81 174 LEU A O 1
ATOM 1424 N N . GLN A 1 175 ? 46.795 24.713 8.134 1.00 43.91 175 GLN A N 1
ATOM 1425 C CA . GLN A 1 175 ? 47.790 23.632 8.182 1.00 43.91 175 GLN A CA 1
ATOM 1426 C C . GLN A 1 175 ? 49.207 24.214 8.247 1.00 43.91 175 GLN A C 1
ATOM 1428 O O . GLN A 1 175 ? 49.679 24.864 7.316 1.00 43.91 175 GLN A O 1
ATOM 1433 N N . ASP A 1 176 ? 49.866 23.962 9.379 1.00 52.44 176 ASP A N 1
ATOM 1434 C CA . ASP A 1 176 ? 51.310 24.081 9.566 1.00 52.44 176 ASP A CA 1
ATOM 1435 C C . ASP A 1 176 ? 52.012 22.945 8.778 1.00 52.44 176 ASP A C 1
ATOM 1437 O O . ASP A 1 176 ? 51.730 21.762 9.033 1.00 52.44 176 ASP A O 1
ATOM 1441 N N . PRO A 1 177 ? 52.904 23.268 7.819 1.00 46.66 177 PRO A N 1
ATOM 1442 C CA . PRO A 1 177 ? 53.500 22.313 6.878 1.00 46.66 177 PRO A CA 1
ATOM 1443 C C . PRO A 1 177 ? 54.417 21.247 7.507 1.00 46.66 177 PRO A C 1
ATOM 1445 O O . PRO A 1 177 ? 54.881 20.347 6.810 1.00 46.66 177 PRO A O 1
ATOM 1448 N N . LEU A 1 178 ? 54.681 21.284 8.816 1.00 49.59 178 LEU A N 1
ATOM 1449 C CA . LEU A 1 178 ? 55.570 20.318 9.480 1.00 49.59 178 LEU A CA 1
ATOM 1450 C C . LEU A 1 178 ? 54.883 19.022 9.952 1.00 49.59 178 LEU A C 1
ATOM 1452 O O . LEU A 1 178 ? 55.551 18.097 10.420 1.00 49.59 178 LEU A O 1
ATOM 1456 N N . SER A 1 179 ? 53.560 18.915 9.821 1.00 49.69 179 SER A N 1
ATOM 1457 C CA . SER A 1 179 ? 52.781 17.772 10.328 1.00 49.69 179 SER A CA 1
ATOM 1458 C C . SER A 1 179 ? 52.630 16.606 9.333 1.00 49.69 179 SER A C 1
ATOM 1460 O O . SER A 1 179 ? 52.360 15.471 9.741 1.00 49.69 179 SER A O 1
ATOM 1462 N N . GLU A 1 180 ? 52.879 16.843 8.042 1.00 45.81 180 GLU A N 1
ATOM 1463 C CA . GLU A 1 180 ? 52.699 15.857 6.966 1.00 45.81 180 GLU A CA 1
ATOM 1464 C C . GLU A 1 180 ? 53.790 14.766 6.958 1.00 45.81 180 GLU A C 1
ATOM 1466 O O . GLU A 1 180 ? 53.526 13.598 6.666 1.00 45.81 180 GLU A O 1
ATOM 1471 N N . PHE A 1 181 ? 55.003 15.097 7.414 1.00 40.84 181 PHE A N 1
ATOM 1472 C CA . PHE A 1 181 ? 56.141 14.168 7.437 1.00 40.84 181 PHE A CA 1
ATOM 1473 C C . PHE A 1 181 ? 55.987 13.001 8.426 1.00 40.84 181 PHE A C 1
ATOM 1475 O O . PHE A 1 181 ? 56.655 11.977 8.285 1.00 40.84 181 PHE A O 1
ATOM 1482 N N . LYS A 1 182 ? 55.096 13.117 9.420 1.00 43.00 182 LYS A N 1
ATOM 1483 C CA . LYS A 1 182 ? 54.944 12.109 10.484 1.00 43.00 182 LYS A CA 1
ATOM 1484 C C . LYS A 1 182 ? 53.866 11.057 10.193 1.00 43.00 182 LYS A C 1
ATOM 1486 O O . LYS A 1 182 ? 53.839 10.024 10.856 1.00 43.00 182 LYS A O 1
ATOM 1491 N N . ARG A 1 183 ? 52.990 11.283 9.201 1.00 45.03 183 ARG A N 1
ATOM 1492 C CA . ARG A 1 183 ? 51.881 10.364 8.861 1.00 45.03 183 ARG A CA 1
ATOM 1493 C C . ARG A 1 183 ? 52.256 9.269 7.860 1.00 45.03 183 ARG A C 1
ATOM 1495 O O . ARG A 1 183 ? 51.612 8.224 7.849 1.00 45.03 183 ARG A O 1
ATOM 1502 N N . LEU A 1 184 ? 53.319 9.452 7.078 1.00 40.22 184 LEU A N 1
ATOM 1503 C CA . LEU A 1 184 ? 53.704 8.513 6.015 1.00 40.22 184 LEU A CA 1
ATOM 1504 C C . LEU A 1 184 ? 54.456 7.252 6.490 1.00 40.22 184 LEU A C 1
ATOM 1506 O O . LEU A 1 184 ? 54.811 6.426 5.657 1.00 40.22 184 LEU A O 1
ATOM 1510 N N . GLN A 1 185 ? 54.669 7.052 7.799 1.00 43.47 185 GLN A N 1
ATOM 1511 C CA . GLN A 1 185 ? 55.411 5.885 8.312 1.00 43.47 185 GLN A CA 1
ATOM 1512 C C . GLN A 1 185 ? 54.601 4.857 9.128 1.00 43.47 185 GLN A C 1
ATOM 1514 O O . GLN A 1 185 ? 55.183 3.853 9.523 1.00 43.47 185 GLN A O 1
ATOM 1519 N N . ILE A 1 186 ? 53.293 5.035 9.386 1.00 45.28 186 ILE A N 1
ATOM 1520 C CA . ILE A 1 186 ? 52.588 4.179 10.380 1.00 45.28 186 ILE A CA 1
ATOM 1521 C C . ILE A 1 186 ? 51.377 3.372 9.851 1.00 45.28 186 ILE A C 1
ATOM 1523 O O . ILE A 1 186 ? 50.926 2.466 10.538 1.00 45.28 186 ILE A O 1
ATOM 1527 N N . ALA A 1 187 ? 50.871 3.569 8.629 1.00 36.59 187 ALA A N 1
ATOM 1528 C CA . ALA A 1 187 ? 49.627 2.894 8.197 1.00 36.59 187 ALA A CA 1
ATOM 1529 C C . ALA A 1 187 ? 49.783 1.777 7.141 1.00 36.59 187 ALA A C 1
ATOM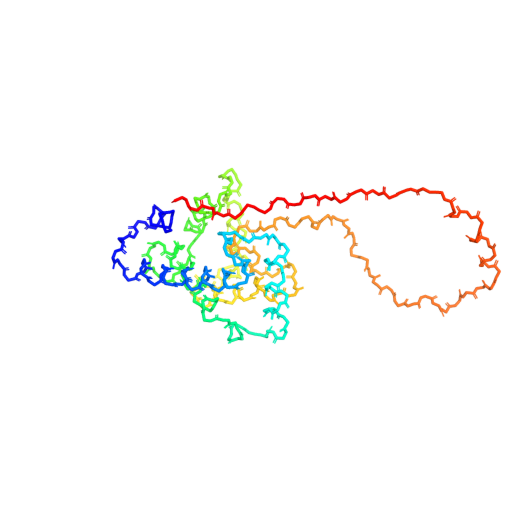 1531 O O . ALA A 1 187 ? 48.816 1.424 6.467 1.00 36.59 187 ALA A O 1
ATOM 1532 N N . GLN A 1 188 ? 50.965 1.167 7.010 1.00 41.50 188 GLN A N 1
ATOM 1533 C CA . GLN A 1 188 ? 51.024 -0.232 6.574 1.00 41.50 188 GLN A CA 1
ATOM 1534 C C . GLN A 1 188 ? 50.724 -1.076 7.819 1.00 41.50 188 GLN A C 1
ATOM 1536 O O . GLN A 1 188 ? 51.500 -0.963 8.758 1.00 41.50 188 GLN A O 1
ATOM 1541 N N . HIS A 1 189 ? 49.601 -1.816 7.844 1.00 32.84 189 HIS A N 1
ATOM 1542 C CA . HIS A 1 189 ? 49.310 -3.083 8.566 1.00 32.84 189 HIS A CA 1
ATOM 1543 C C . HIS A 1 189 ? 47.802 -3.233 8.930 1.00 32.84 189 HIS A C 1
ATOM 1545 O O . HIS A 1 189 ? 47.354 -2.753 9.966 1.00 32.84 189 HIS A O 1
ATOM 1551 N N . SER A 1 190 ? 47.087 -4.033 8.113 1.00 31.31 190 SER A N 1
ATOM 1552 C CA . SER A 1 190 ? 45.921 -4.905 8.441 1.00 31.31 190 SER A CA 1
ATOM 1553 C C . SER A 1 190 ? 44.523 -4.300 8.746 1.00 31.31 190 SER A C 1
ATOM 1555 O O . SER A 1 190 ? 44.406 -3.131 9.085 1.00 31.31 190 SER A O 1
ATOM 1557 N N . PRO A 1 191 ? 43.432 -5.110 8.721 1.00 37.34 191 PRO A N 1
ATOM 1558 C CA . PRO A 1 191 ? 42.902 -5.883 7.588 1.00 37.34 191 PRO A CA 1
ATOM 1559 C C . PRO A 1 191 ? 41.379 -5.654 7.362 1.00 37.34 191 PRO A C 1
ATOM 1561 O O . PRO A 1 191 ? 40.662 -5.129 8.211 1.00 37.34 191 PRO A O 1
ATOM 1564 N N . GLN A 1 192 ? 40.870 -6.083 6.201 1.00 39.97 192 GLN A N 1
ATOM 1565 C CA . GLN A 1 192 ? 39.456 -5.983 5.803 1.00 39.97 192 GLN A CA 1
ATOM 1566 C C . GLN A 1 192 ? 38.528 -6.920 6.604 1.00 39.97 192 GLN A C 1
ATOM 1568 O O . GLN A 1 192 ? 38.892 -8.059 6.892 1.00 39.97 192 GLN A O 1
ATOM 1573 N N . THR A 1 193 ? 37.301 -6.468 6.894 1.00 35.53 193 THR A N 1
ATOM 1574 C CA . THR A 1 193 ? 36.200 -7.277 7.461 1.00 35.53 193 THR A CA 1
ATOM 1575 C C . THR A 1 193 ? 35.057 -7.481 6.450 1.00 35.53 193 THR A C 1
ATOM 1577 O O . THR A 1 193 ? 34.926 -6.692 5.513 1.00 35.53 193 THR A O 1
ATOM 1580 N N . PRO A 1 194 ? 34.257 -8.564 6.574 1.00 37.22 194 PRO A N 1
ATOM 1581 C CA . PRO A 1 194 ? 33.528 -9.158 5.456 1.00 37.22 194 PRO A CA 1
ATOM 1582 C C . PRO A 1 194 ? 32.059 -8.724 5.330 1.00 37.22 194 PRO A C 1
ATOM 1584 O O . PRO A 1 194 ? 31.373 -8.440 6.309 1.00 37.22 194 PRO A O 1
ATOM 1587 N N . ASN A 1 195 ? 31.587 -8.779 4.079 1.00 39.38 195 ASN A N 1
ATOM 1588 C CA . ASN A 1 195 ? 30.205 -8.621 3.618 1.00 39.38 195 ASN A CA 1
ATOM 1589 C C . ASN A 1 195 ? 29.174 -9.371 4.479 1.00 39.38 195 ASN A C 1
ATOM 1591 O O . ASN A 1 195 ? 29.222 -10.598 4.592 1.00 39.38 195 ASN A O 1
ATOM 1595 N N . SER A 1 196 ? 28.166 -8.653 4.976 1.00 34.75 196 SER A N 1
ATOM 1596 C CA . SER A 1 196 ? 26.961 -9.243 5.557 1.00 34.75 196 SER A CA 1
ATOM 1597 C C . SER A 1 196 ? 25.891 -9.476 4.479 1.00 34.75 196 SER A C 1
ATOM 1599 O O . SER A 1 196 ? 25.477 -8.583 3.743 1.00 34.75 196 SER A O 1
ATOM 1601 N N . LEU A 1 197 ? 25.453 -10.731 4.370 1.00 33.94 197 LEU A N 1
ATOM 1602 C CA . LEU A 1 197 ? 24.369 -11.181 3.496 1.00 33.94 197 LEU A CA 1
ATOM 1603 C C . LEU A 1 197 ? 23.008 -10.821 4.109 1.00 33.94 197 LEU A C 1
ATOM 1605 O O . LEU A 1 197 ? 22.656 -11.329 5.173 1.00 33.94 197 LEU A O 1
ATOM 1609 N N . VAL A 1 198 ? 22.201 -10.023 3.406 1.00 35.19 198 VAL A N 1
ATOM 1610 C CA . VAL A 1 198 ? 20.791 -9.786 3.756 1.00 35.19 198 VAL A CA 1
ATOM 1611 C C . VAL A 1 198 ? 19.907 -10.773 2.987 1.00 35.19 198 VAL A C 1
ATOM 1613 O O . VAL A 1 198 ? 19.863 -10.767 1.757 1.00 35.19 198 VAL A O 1
ATOM 1616 N N . LYS A 1 199 ? 19.183 -11.638 3.708 1.00 27.27 199 LYS A N 1
ATOM 1617 C CA . LYS A 1 199 ? 18.158 -12.522 3.127 1.00 27.27 199 LYS A CA 1
ATOM 1618 C C . LYS A 1 199 ? 16.874 -11.730 2.879 1.00 27.27 199 LYS A C 1
ATOM 1620 O O . LYS A 1 199 ? 16.126 -11.468 3.813 1.00 27.27 199 LYS A O 1
ATOM 1625 N N . VAL A 1 200 ? 16.578 -11.431 1.617 1.00 31.50 200 VAL A N 1
ATOM 1626 C CA . VAL A 1 200 ? 15.252 -10.954 1.198 1.00 31.50 200 VAL A CA 1
ATOM 1627 C C . VAL A 1 200 ? 14.405 -12.169 0.806 1.00 31.50 200 VAL A C 1
ATOM 1629 O O . VAL A 1 200 ? 14.689 -12.836 -0.189 1.00 31.50 200 VAL A O 1
ATOM 1632 N N . LYS A 1 201 ? 13.387 -12.499 1.611 1.00 30.23 201 LYS A N 1
ATOM 1633 C CA . LYS A 1 201 ? 12.378 -13.514 1.268 1.00 30.23 201 LYS A CA 1
ATOM 1634 C C . LYS A 1 201 ? 11.306 -12.864 0.390 1.00 30.23 201 LYS A C 1
ATOM 1636 O O . LYS A 1 201 ? 10.520 -12.068 0.889 1.00 30.23 201 LYS A O 1
ATOM 1641 N N . PHE A 1 202 ? 11.243 -13.237 -0.886 1.00 36.38 202 PHE A N 1
ATOM 1642 C CA . PHE A 1 202 ? 10.062 -12.995 -1.717 1.00 36.38 202 PHE A CA 1
ATOM 1643 C C . PHE A 1 202 ? 9.111 -14.192 -1.640 1.00 36.38 202 PHE A C 1
ATOM 1645 O O . PHE A 1 202 ? 9.539 -15.349 -1.638 1.00 36.38 202 PHE A O 1
ATOM 1652 N N . PHE A 1 203 ? 7.816 -13.893 -1.541 1.00 38.75 203 PHE A N 1
ATOM 1653 C CA . PHE A 1 203 ? 6.736 -14.867 -1.448 1.00 38.75 203 PHE A CA 1
ATOM 1654 C C . PHE A 1 203 ? 6.634 -15.671 -2.748 1.00 38.75 203 PHE A C 1
ATOM 1656 O O . PHE A 1 203 ? 6.268 -15.143 -3.793 1.00 38.75 203 PHE A O 1
ATOM 1663 N N . ARG A 1 204 ? 6.953 -16.963 -2.664 1.00 24.11 204 ARG A N 1
ATOM 1664 C CA . ARG A 1 204 ? 6.699 -17.947 -3.714 1.00 24.11 204 ARG A CA 1
ATOM 1665 C C . ARG A 1 204 ? 5.334 -18.572 -3.427 1.00 24.11 204 ARG A C 1
ATOM 1667 O O . ARG A 1 204 ? 5.178 -19.220 -2.395 1.00 24.11 204 ARG A O 1
ATOM 1674 N N . ALA A 1 205 ? 4.349 -18.335 -4.287 1.00 33.28 205 ALA A N 1
ATOM 1675 C CA . ALA A 1 205 ? 3.140 -19.148 -4.317 1.00 33.28 205 ALA A CA 1
ATOM 1676 C C . ALA A 1 205 ? 3.442 -20.371 -5.192 1.00 33.28 205 ALA A C 1
ATOM 1678 O O . ALA A 1 205 ? 3.926 -20.209 -6.312 1.00 33.28 205 ALA A O 1
ATOM 1679 N N . ALA A 1 206 ? 3.261 -21.560 -4.619 1.00 30.72 206 ALA A N 1
ATOM 1680 C CA . ALA A 1 206 ? 3.066 -22.784 -5.385 1.00 30.72 206 ALA A CA 1
ATOM 1681 C C . ALA A 1 206 ? 1.662 -22.780 -6.003 1.00 30.72 206 ALA A C 1
ATOM 1683 O O . ALA A 1 206 ? 0.776 -22.115 -5.407 1.00 30.72 206 ALA A O 1
#